Protein AF-A0AAV8HP90-F1 (afdb_monomer_lite)

Structure (mmCIF, N/CA/C/O backbone):
data_AF-A0AAV8HP90-F1
#
_entry.id   AF-A0AAV8HP90-F1
#
loop_
_atom_site.group_PDB
_atom_site.i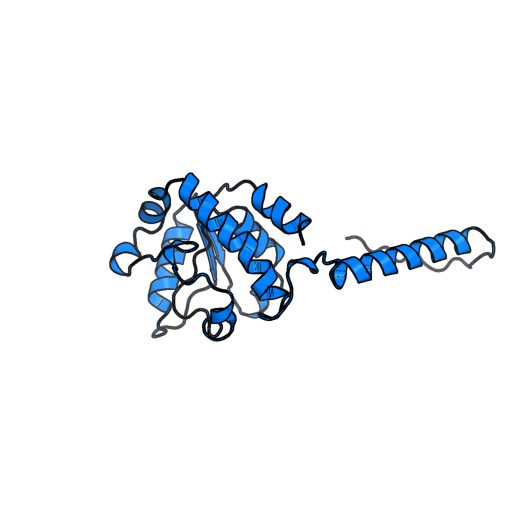d
_atom_site.type_symbol
_atom_site.label_atom_id
_atom_site.label_alt_id
_atom_site.label_comp_id
_atom_site.label_asym_id
_atom_site.label_entity_id
_atom_site.label_seq_id
_atom_site.pdbx_PDB_ins_code
_atom_site.Cartn_x
_atom_site.Cartn_y
_atom_site.Cartn_z
_atom_site.occupancy
_atom_site.B_iso_or_equiv
_atom_site.auth_seq_id
_atom_site.auth_comp_id
_atom_site.auth_asym_id
_atom_site.auth_atom_id
_atom_site.pdbx_PDB_model_num
ATOM 1 N N . MET A 1 1 ? 14.527 -7.083 -13.707 1.00 56.88 1 MET A N 1
ATOM 2 C CA . MET A 1 1 ? 13.219 -6.390 -13.482 1.00 56.88 1 MET A CA 1
ATOM 3 C C . MET A 1 1 ? 11.943 -7.241 -13.670 1.00 56.88 1 MET A C 1
ATOM 5 O O . MET A 1 1 ? 11.076 -7.202 -12.801 1.00 56.88 1 MET A O 1
ATOM 9 N N . SER A 1 2 ? 11.771 -8.004 -14.761 1.00 67.50 2 SER A N 1
ATOM 10 C CA . SER A 1 2 ? 10.533 -8.786 -15.016 1.00 67.50 2 SER A CA 1
ATOM 11 C C . SER A 1 2 ? 10.212 -9.830 -13.932 1.00 67.50 2 SER A C 1
ATOM 13 O O . SER A 1 2 ? 9.041 -10.086 -13.652 1.00 67.50 2 SER A O 1
ATOM 15 N N . SER A 1 3 ? 11.240 -10.384 -13.278 1.00 73.62 3 SER A N 1
ATOM 16 C CA . SER A 1 3 ? 11.094 -11.292 -12.131 1.00 73.62 3 SER A CA 1
ATOM 17 C C . SER A 1 3 ? 10.335 -10.637 -10.971 1.00 73.62 3 SER A C 1
ATOM 19 O O . SER A 1 3 ? 9.300 -11.153 -10.556 1.00 73.62 3 SER A O 1
ATOM 21 N N . TRP A 1 4 ? 10.764 -9.443 -10.536 1.00 79.81 4 TRP A N 1
ATOM 22 C CA . TRP A 1 4 ? 10.099 -8.691 -9.464 1.00 79.81 4 TRP A CA 1
ATOM 23 C C . TRP A 1 4 ? 8.652 -8.344 -9.827 1.00 79.81 4 TRP A C 1
ATOM 25 O O . TRP A 1 4 ? 7.743 -8.551 -9.028 1.00 79.81 4 TRP A O 1
ATOM 35 N N . GLN A 1 5 ? 8.400 -7.886 -11.057 1.00 84.25 5 GLN A N 1
ATOM 36 C CA . GLN A 1 5 ? 7.032 -7.585 -11.490 1.00 84.25 5 GLN A CA 1
ATOM 37 C C . GLN A 1 5 ? 6.135 -8.830 -11.417 1.00 84.25 5 GLN A C 1
ATOM 39 O O . GLN A 1 5 ? 5.023 -8.768 -10.895 1.00 84.25 5 GLN A O 1
ATOM 44 N N . ASN A 1 6 ? 6.623 -9.981 -11.889 1.00 85.25 6 ASN A N 1
ATOM 45 C CA . ASN A 1 6 ? 5.896 -11.249 -11.815 1.00 85.25 6 ASN A CA 1
ATOM 46 C C . ASN A 1 6 ? 5.686 -11.720 -10.374 1.00 85.25 6 ASN A C 1
ATOM 48 O O . ASN A 1 6 ? 4.615 -12.229 -10.042 1.00 85.25 6 ASN A O 1
ATOM 52 N N . GLU A 1 7 ? 6.671 -11.522 -9.508 1.00 86.25 7 GLU A N 1
ATOM 53 C CA . GLU A 1 7 ? 6.565 -11.806 -8.083 1.00 86.25 7 GLU A CA 1
ATOM 54 C C . GLU A 1 7 ? 5.473 -10.953 -7.423 1.00 86.25 7 GLU A C 1
ATOM 56 O O . GLU A 1 7 ? 4.610 -11.484 -6.717 1.00 86.25 7 GLU A O 1
ATOM 61 N N . VAL A 1 8 ? 5.436 -9.646 -7.698 1.00 89.12 8 VAL A N 1
ATOM 62 C CA . VAL A 1 8 ? 4.407 -8.738 -7.167 1.00 89.12 8 VAL A CA 1
ATOM 63 C C . VAL A 1 8 ? 3.017 -9.107 -7.689 1.00 89.12 8 VAL A C 1
ATOM 65 O O . VAL A 1 8 ? 2.064 -9.089 -6.898 1.00 89.12 8 VAL A O 1
ATOM 68 N N . ARG A 1 9 ? 2.897 -9.485 -8.973 1.00 91.25 9 ARG A N 1
ATOM 69 C CA . ARG A 1 9 ? 1.643 -9.964 -9.589 1.00 91.25 9 ARG A CA 1
ATOM 70 C C . ARG A 1 9 ? 1.119 -11.238 -8.932 1.00 91.25 9 ARG A C 1
ATOM 72 O O . ARG A 1 9 ? -0.073 -11.335 -8.659 1.00 91.25 9 ARG A O 1
ATOM 79 N N . ARG A 1 10 ? 2.003 -12.202 -8.656 1.00 90.75 10 ARG A N 1
ATOM 80 C CA . ARG A 1 10 ? 1.652 -13.510 -8.069 1.00 90.75 10 ARG A CA 1
ATOM 81 C C . ARG A 1 10 ? 1.473 -13.474 -6.552 1.00 90.75 10 ARG A C 1
ATOM 83 O O . ARG A 1 10 ? 0.917 -14.403 -5.974 1.00 90.75 10 ARG A O 1
ATOM 90 N N . SER A 1 11 ? 1.949 -12.421 -5.894 1.00 92.31 11 SER A N 1
ATOM 91 C CA . SER A 1 11 ? 1.900 -12.299 -4.437 1.00 92.31 11 SER A CA 1
ATOM 92 C C . SER A 1 11 ? 0.454 -12.241 -3.921 1.00 92.31 11 SER A C 1
ATOM 94 O O . SER A 1 11 ? -0.310 -11.328 -4.248 1.00 92.31 11 SER A O 1
ATOM 96 N N . LYS A 1 12 ? 0.081 -13.202 -3.068 1.00 93.50 12 LYS A N 1
ATOM 97 C CA . LYS A 1 12 ? -1.267 -13.319 -2.492 1.00 93.50 12 LYS A CA 1
ATOM 98 C C . LYS A 1 12 ? -1.577 -12.142 -1.560 1.00 93.50 12 LYS A C 1
ATOM 100 O O . LYS A 1 12 ? -0.897 -11.944 -0.553 1.00 93.50 12 LYS A O 1
ATOM 105 N N . ARG A 1 13 ? -2.646 -11.395 -1.863 1.00 94.75 13 ARG A N 1
ATOM 106 C CA . ARG A 1 13 ? -3.123 -10.291 -1.017 1.00 94.75 13 ARG A CA 1
ATOM 107 C C . ARG A 1 13 ? -4.065 -10.802 0.069 1.00 94.75 13 ARG A C 1
ATOM 109 O O . ARG A 1 13 ? -5.209 -11.148 -0.209 1.00 94.75 13 ARG A O 1
ATOM 116 N N . THR A 1 14 ? -3.552 -10.881 1.289 1.00 96.38 14 THR A N 1
ATOM 117 C CA . THR A 1 14 ? -4.264 -11.389 2.471 1.00 96.38 14 THR A CA 1
ATOM 118 C C . THR A 1 14 ? -4.970 -10.290 3.253 1.00 96.38 14 THR A C 1
ATOM 120 O O . THR A 1 14 ? -5.920 -10.589 3.962 1.00 96.38 14 THR A O 1
ATOM 123 N N . HIS A 1 15 ? -4.536 -9.038 3.100 1.00 97.81 15 HIS A N 1
ATOM 124 C CA . HIS A 1 15 ? -5.068 -7.887 3.826 1.00 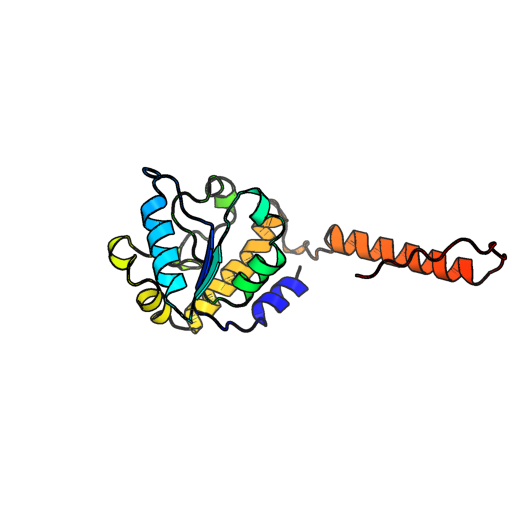97.81 15 HIS A CA 1
ATOM 125 C C . HIS A 1 15 ? -5.618 -6.852 2.844 1.00 97.81 15 HIS A C 1
ATOM 127 O O . HIS A 1 15 ? -5.149 -6.744 1.704 1.00 97.81 15 HIS A O 1
ATOM 133 N N . LEU A 1 16 ? -6.616 -6.083 3.273 1.00 97.50 16 LEU A N 1
ATOM 134 C CA . LEU A 1 16 ? -7.214 -5.039 2.448 1.00 97.50 16 LEU A CA 1
ATOM 135 C C . LEU A 1 16 ? -6.241 -3.875 2.274 1.00 97.50 16 LEU A C 1
ATOM 137 O O . LEU A 1 16 ? -6.024 -3.422 1.153 1.00 97.50 16 LEU A O 1
ATOM 141 N N . PHE A 1 17 ? -5.607 -3.426 3.353 1.00 97.31 17 PHE A N 1
ATOM 142 C CA . PHE A 1 17 ? -4.678 -2.308 3.286 1.00 97.31 17 PHE A CA 1
ATOM 143 C C . PHE A 1 17 ? -3.487 -2.466 4.226 1.00 97.31 17 PHE A C 1
ATOM 145 O O . PHE A 1 17 ? -3.494 -3.276 5.150 1.00 97.31 17 PHE A O 1
ATOM 152 N N . SER A 1 18 ? -2.433 -1.709 3.962 1.00 96.19 18 SER A N 1
ATOM 153 C CA . SER A 1 18 ? -1.294 -1.569 4.858 1.00 96.19 18 SER A CA 1
ATOM 154 C C . SER A 1 18 ? -0.977 -0.102 5.091 1.00 96.19 18 SER A C 1
ATOM 156 O O . SER A 1 18 ? -1.209 0.756 4.231 1.00 96.19 18 SER A O 1
ATOM 158 N N . PHE A 1 19 ? -0.436 0.175 6.270 1.00 93.38 19 PHE A N 1
ATOM 159 C CA . PHE A 1 19 ? 0.130 1.468 6.606 1.00 93.38 19 PHE A CA 1
ATOM 160 C C . PHE A 1 19 ? 1.521 1.272 7.202 1.00 93.38 19 PHE A C 1
ATOM 162 O O . PHE A 1 19 ? 1.716 0.463 8.109 1.00 93.38 19 PHE A O 1
ATOM 169 N N . VAL A 1 20 ? 2.478 2.024 6.669 1.00 90.38 20 VAL A N 1
ATOM 170 C CA . VAL A 1 20 ? 3.867 2.048 7.121 1.00 90.38 20 VAL A CA 1
ATOM 171 C C . VAL A 1 20 ? 4.142 3.462 7.601 1.00 90.38 20 VAL A C 1
ATOM 173 O O . VAL A 1 20 ? 4.076 4.404 6.812 1.00 90.38 20 VAL A O 1
ATOM 176 N N . GLY A 1 21 ? 4.409 3.628 8.892 1.00 87.25 21 GLY A N 1
ATOM 177 C CA . GLY A 1 21 ? 4.639 4.950 9.461 1.00 87.25 21 GLY A CA 1
ATOM 178 C C . GLY A 1 21 ? 4.463 5.009 10.971 1.00 87.25 21 GLY A C 1
ATOM 179 O O . GLY A 1 21 ? 4.307 3.994 11.644 1.00 87.25 21 GLY A O 1
ATOM 180 N N . GLY A 1 22 ? 4.496 6.226 11.506 1.00 86.62 22 GLY A N 1
ATOM 181 C CA . GLY A 1 22 ? 4.405 6.498 12.938 1.00 86.62 22 GLY A CA 1
ATOM 182 C C . GLY A 1 22 ? 3.499 7.687 13.239 1.00 86.62 22 GLY A C 1
ATOM 183 O O . GLY A 1 22 ? 2.890 8.270 12.348 1.00 86.62 22 GLY A O 1
ATOM 184 N N . THR A 1 23 ? 3.393 8.046 14.512 1.00 86.19 23 THR A N 1
ATOM 185 C CA . THR A 1 23 ? 2.663 9.245 14.946 1.00 86.19 23 THR A CA 1
ATOM 186 C C . THR A 1 23 ? 3.432 10.517 14.593 1.00 86.19 23 THR A C 1
ATOM 188 O O . THR A 1 23 ? 4.660 10.538 14.689 1.00 86.19 23 THR A O 1
ATOM 191 N N . ARG A 1 24 ? 2.724 11.604 14.258 1.00 84.25 24 ARG A N 1
ATOM 192 C CA . ARG A 1 24 ? 3.347 12.925 14.055 1.00 84.25 24 ARG A CA 1
ATOM 193 C C . ARG A 1 24 ? 3.299 13.785 15.306 1.00 84.25 24 ARG A C 1
ATOM 195 O O . ARG A 1 24 ? 2.396 13.608 16.120 1.00 84.25 24 ARG A O 1
ATOM 202 N N . PRO A 1 25 ? 4.231 14.747 15.427 1.00 83.50 25 PRO A N 1
ATOM 203 C CA . PRO A 1 25 ? 4.126 15.807 16.417 1.00 83.50 25 PRO A CA 1
ATOM 204 C C . PRO A 1 25 ? 2.814 16.585 16.277 1.00 83.50 25 PRO A C 1
ATOM 206 O O . PRO A 1 25 ? 2.301 16.752 15.165 1.00 83.50 25 PRO A O 1
ATOM 209 N N . LYS A 1 26 ? 2.321 17.103 17.406 1.00 81.31 26 LYS A N 1
ATOM 210 C CA . LYS A 1 26 ? 1.124 17.947 17.448 1.00 81.31 26 LYS A CA 1
ATOM 211 C C . LYS A 1 26 ? 1.286 19.196 16.581 1.00 81.31 26 LYS A C 1
ATOM 213 O O . LYS A 1 26 ? 2.337 19.833 16.616 1.00 81.31 26 LYS A O 1
ATOM 218 N N . GLY A 1 27 ? 0.250 19.549 15.825 1.00 77.56 27 GLY A N 1
ATOM 219 C CA . GLY A 1 27 ? 0.240 20.704 14.919 1.00 77.56 27 GLY A CA 1
ATOM 220 C C . GLY A 1 27 ? 0.832 20.429 13.533 1.00 77.56 27 GLY A C 1
ATOM 221 O O . GLY A 1 27 ? 0.859 21.322 12.688 1.00 77.56 27 GLY A O 1
ATOM 222 N N . HIS A 1 28 ? 1.285 19.202 13.258 1.00 80.50 28 HIS A N 1
ATOM 223 C CA . HIS A 1 28 ? 1.720 18.806 11.921 1.00 80.50 28 HIS A CA 1
ATOM 224 C C . HIS A 1 28 ? 0.509 18.487 11.029 1.00 80.50 28 HIS A C 1
ATOM 226 O O . HIS A 1 28 ? -0.407 17.782 11.441 1.00 80.50 28 HIS A O 1
ATOM 232 N N . VAL A 1 29 ? 0.533 18.905 9.758 1.00 73.69 29 VAL A N 1
ATOM 233 C CA . VAL A 1 29 ? -0.591 18.717 8.807 1.00 73.69 29 VAL A CA 1
ATOM 234 C C . VAL A 1 29 ? -1.039 17.257 8.648 1.00 73.69 29 VAL A C 1
ATOM 236 O O . VAL A 1 29 ? -2.212 16.974 8.424 1.00 73.69 29 VAL A O 1
ATOM 239 N N . ALA A 1 30 ? -0.099 16.322 8.787 1.00 76.56 30 ALA A N 1
ATOM 240 C CA . ALA A 1 30 ? -0.342 14.884 8.682 1.00 76.56 30 ALA A CA 1
ATOM 241 C C . ALA A 1 30 ? -0.761 14.214 10.007 1.00 76.56 30 ALA A C 1
ATOM 243 O O . ALA A 1 30 ? -1.047 13.019 10.005 1.00 76.56 30 ALA A O 1
ATOM 244 N N . GLU A 1 31 ? -0.789 14.941 11.133 1.00 83.81 31 GLU A N 1
ATOM 245 C CA . GLU A 1 31 ? -1.101 14.390 12.462 1.00 83.81 31 GLU A CA 1
ATOM 246 C C . GLU A 1 31 ? -2.461 13.695 12.493 1.00 83.81 31 GLU A C 1
ATOM 248 O O . GLU A 1 31 ? -2.545 12.527 12.878 1.00 83.81 31 GLU A O 1
ATOM 253 N N . VAL A 1 32 ? -3.507 14.392 12.044 1.00 87.44 32 VAL A N 1
ATOM 254 C CA . VAL A 1 3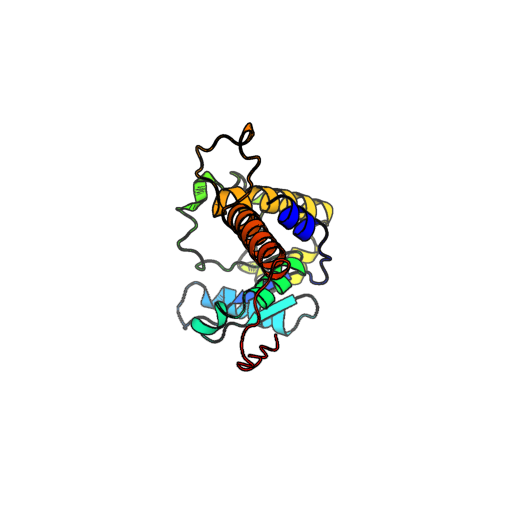2 ? -4.885 13.881 12.055 1.00 87.44 32 VAL A CA 1
ATOM 255 C C . VAL A 1 32 ? -5.009 12.648 11.157 1.00 87.44 32 VAL A C 1
ATOM 257 O O . VAL A 1 32 ? -5.577 11.637 11.566 1.00 87.44 32 VAL A O 1
ATOM 260 N N . TYR A 1 33 ? -4.409 12.694 9.964 1.00 88.81 33 TYR A N 1
ATOM 261 C CA . TYR A 1 33 ? -4.448 11.596 8.996 1.00 88.81 33 TYR A CA 1
ATOM 262 C C . TYR A 1 33 ? -3.721 10.350 9.506 1.00 88.81 33 TYR A C 1
ATOM 264 O O . TYR A 1 33 ? -4.303 9.267 9.528 1.00 88.81 33 TYR A O 1
ATOM 272 N N . GLN A 1 34 ? -2.473 10.491 9.959 1.00 88.62 34 GLN A N 1
ATOM 273 C CA . GLN A 1 34 ? -1.681 9.359 10.449 1.00 88.62 34 GLN A CA 1
ATOM 274 C C . GLN A 1 34 ? -2.306 8.747 11.702 1.00 88.62 34 GLN A C 1
ATOM 276 O O . GLN A 1 34 ? -2.444 7.528 11.779 1.00 88.62 34 GLN A O 1
ATOM 281 N N . SER A 1 35 ? -2.770 9.573 12.643 1.00 89.88 35 SER A N 1
ATOM 282 C CA . SER A 1 35 ? -3.414 9.085 13.869 1.00 89.88 35 SER A CA 1
ATOM 283 C C . SER A 1 35 ? -4.701 8.310 13.576 1.00 89.88 35 SER A C 1
ATOM 285 O O . SER A 1 35 ? -4.921 7.248 14.161 1.00 89.88 35 SER A O 1
ATOM 287 N N . ALA A 1 36 ? -5.521 8.785 12.633 1.00 91.94 36 ALA A N 1
ATOM 288 C CA . ALA A 1 36 ? -6.750 8.102 12.237 1.00 91.94 36 ALA A CA 1
ATOM 289 C C . ALA A 1 36 ? -6.485 6.755 11.545 1.00 91.94 36 ALA A C 1
ATOM 291 O O . ALA A 1 36 ? -7.154 5.767 11.860 1.00 91.94 36 ALA A O 1
ATOM 292 N N . VAL A 1 37 ? -5.497 6.696 10.642 1.00 93.19 37 VAL A N 1
ATOM 293 C CA . VAL A 1 37 ? -5.096 5.452 9.961 1.00 93.19 37 VAL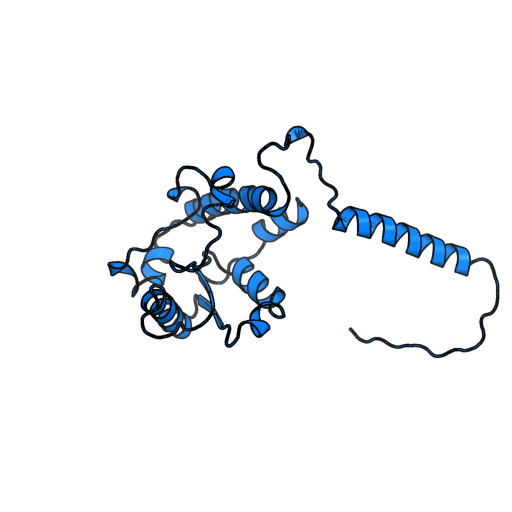 A CA 1
ATOM 294 C C . VAL A 1 37 ? -4.549 4.443 10.970 1.00 93.19 37 VAL A C 1
ATOM 296 O O . VAL A 1 37 ? -4.969 3.288 10.972 1.00 93.19 37 VAL A O 1
ATOM 299 N N . ILE A 1 38 ? -3.656 4.877 11.867 1.00 93.44 38 ILE A N 1
ATOM 300 C CA . ILE A 1 38 ? -3.067 4.018 12.905 1.00 93.44 38 ILE A CA 1
ATOM 301 C C . ILE A 1 38 ? -4.155 3.458 13.825 1.00 93.44 38 ILE A C 1
ATOM 303 O O . ILE A 1 38 ? -4.152 2.262 14.113 1.00 93.44 38 ILE A O 1
ATOM 307 N N . SER A 1 39 ? -5.081 4.304 14.285 1.00 94.19 39 SER A N 1
ATOM 308 C CA . SER A 1 39 ? -6.165 3.891 15.182 1.00 94.19 39 SER A CA 1
ATOM 309 C C . SER A 1 39 ? -7.068 2.833 14.541 1.00 94.19 39 SER A C 1
ATOM 311 O O . SER A 1 39 ? -7.317 1.796 15.153 1.00 94.19 39 SER A O 1
ATOM 313 N N . GLN A 1 40 ? -7.492 3.039 13.291 1.00 95.25 40 GLN A N 1
ATOM 314 C CA . GLN A 1 40 ? -8.301 2.054 12.564 1.00 95.25 40 GLN A CA 1
ATOM 315 C C . GLN A 1 40 ? -7.536 0.762 12.293 1.00 95.25 40 GLN A C 1
ATOM 317 O O . GLN A 1 40 ? -8.072 -0.323 12.496 1.00 95.25 40 GLN A O 1
ATOM 322 N N . CYS A 1 41 ? -6.273 0.866 11.882 1.00 95.38 41 CYS A N 1
ATOM 323 C CA . CYS A 1 41 ? -5.459 -0.298 11.559 1.00 95.38 41 CYS A CA 1
ATOM 324 C C . CYS A 1 41 ? -5.229 -1.199 12.783 1.00 95.38 41 CYS A C 1
ATOM 326 O O . CYS A 1 41 ? -5.343 -2.413 12.672 1.00 95.38 41 CYS A O 1
ATOM 328 N N . LYS A 1 42 ? -4.998 -0.619 13.972 1.00 95.00 42 LYS A N 1
ATOM 329 C CA . LYS A 1 42 ? -4.864 -1.380 15.231 1.00 95.00 42 LYS A CA 1
ATOM 330 C C . LYS A 1 42 ? -6.124 -2.166 15.609 1.00 95.00 42 LYS A C 1
ATOM 332 O O . LYS A 1 42 ? -6.016 -3.177 16.293 1.00 95.00 42 LYS A O 1
ATOM 337 N N . ASN A 1 43 ? -7.291 -1.703 15.170 1.00 95.69 43 ASN A N 1
ATOM 338 C CA . ASN A 1 43 ? -8.586 -2.311 15.471 1.00 95.69 43 ASN A CA 1
ATOM 339 C C . ASN A 1 43 ? -9.117 -3.198 14.331 1.00 95.69 43 ASN A C 1
ATOM 341 O O . ASN A 1 43 ? -10.222 -3.726 14.440 1.00 95.69 43 ASN A O 1
ATOM 345 N N . SER A 1 44 ? -8.355 -3.374 13.247 1.00 95.50 44 SER A N 1
ATOM 346 C CA . SER A 1 44 ? -8.764 -4.150 12.077 1.00 95.50 44 SER A CA 1
ATOM 347 C C . SER A 1 44 ? -7.870 -5.366 11.868 1.00 95.50 44 SER A C 1
ATOM 349 O O . SER A 1 44 ? -6.647 -5.287 11.935 1.00 95.50 44 SER A O 1
ATOM 351 N N . LYS A 1 45 ? -8.489 -6.503 11.534 1.00 96.25 45 LYS A N 1
ATOM 352 C CA . LYS A 1 45 ? -7.773 -7.711 11.089 1.00 96.25 45 LYS A CA 1
ATOM 353 C C . LYS A 1 45 ? -7.380 -7.648 9.610 1.00 96.25 45 LYS A C 1
ATOM 355 O O . LYS A 1 45 ? -6.575 -8.452 9.158 1.00 96.25 45 LYS A O 1
ATOM 360 N N . ASN A 1 46 ? -7.946 -6.703 8.859 1.00 96.38 46 ASN A N 1
ATOM 361 C CA . ASN A 1 46 ? -7.709 -6.527 7.428 1.00 96.38 46 ASN A CA 1
ATOM 362 C C . ASN A 1 46 ? -6.617 -5.490 7.134 1.00 96.38 46 ASN A C 1
ATOM 364 O O . ASN A 1 46 ? -6.399 -5.159 5.965 1.00 96.38 46 ASN A O 1
ATOM 368 N N . CYS A 1 47 ? -5.929 -4.996 8.168 1.00 97.06 47 CYS A N 1
ATOM 369 C CA . CYS A 1 47 ? -4.849 -4.032 8.043 1.00 97.06 47 CYS A CA 1
ATOM 370 C C . CYS A 1 47 ? -3.507 -4.586 8.533 1.00 97.06 47 CYS A C 1
ATOM 372 O O . CYS A 1 47 ? -3.435 -5.215 9.584 1.00 97.06 47 CYS A O 1
ATOM 374 N N . ILE A 1 48 ? -2.433 -4.303 7.792 1.00 96.12 48 ILE A N 1
ATOM 375 C CA . ILE A 1 48 ? -1.058 -4.520 8.262 1.00 96.12 48 ILE A CA 1
ATOM 376 C C . ILE A 1 48 ? -0.471 -3.175 8.692 1.00 96.12 48 ILE A C 1
ATOM 378 O O . ILE A 1 48 ? -0.283 -2.291 7.852 1.00 96.12 48 ILE A O 1
ATOM 382 N N . LEU A 1 49 ? -0.152 -3.035 9.981 1.00 94.00 49 LEU A N 1
ATOM 383 C CA . LEU A 1 49 ? 0.541 -1.866 10.522 1.00 94.00 49 LEU A CA 1
ATOM 384 C C . LEU A 1 49 ? 2.031 -2.162 10.693 1.00 94.00 49 LEU A C 1
ATOM 386 O O . LEU A 1 49 ? 2.392 -2.944 11.569 1.00 94.00 49 LEU A O 1
ATOM 390 N N . VAL A 1 50 ? 2.884 -1.477 9.936 1.00 91.25 50 VAL A N 1
ATOM 391 C CA . VAL A 1 50 ? 4.325 -1.413 10.220 1.00 91.25 50 VAL A CA 1
ATOM 392 C C . VAL A 1 50 ? 4.583 -0.097 10.946 1.00 91.25 50 VAL A C 1
ATOM 394 O O . VAL A 1 50 ? 4.627 0.972 10.331 1.00 91.25 50 VAL A O 1
ATOM 397 N N . PHE A 1 51 ? 4.651 -0.157 12.279 1.00 88.06 51 PHE A N 1
ATOM 398 C CA . PHE A 1 51 ? 4.740 1.036 13.121 1.00 88.06 51 PHE A CA 1
ATOM 399 C C . PHE A 1 51 ? 6.194 1.470 13.340 1.00 88.06 51 PHE A C 1
ATOM 401 O O . PHE A 1 51 ? 6.914 0.894 14.156 1.00 88.06 51 PHE A O 1
ATOM 408 N N . CYS A 1 52 ? 6.614 2.533 12.657 1.00 79.69 52 CYS A N 1
ATOM 409 C CA . CYS A 1 52 ? 7.960 3.088 12.778 1.00 79.69 52 CYS A CA 1
ATOM 410 C C . CYS A 1 52 ? 8.050 3.988 14.023 1.00 79.69 52 CYS A C 1
ATOM 412 O O . CYS A 1 52 ? 7.491 5.086 14.042 1.00 79.69 52 CYS A O 1
ATOM 414 N N . LYS A 1 53 ? 8.756 3.538 15.069 1.00 69.44 53 LYS A N 1
ATOM 415 C CA . LYS A 1 53 ? 8.939 4.308 16.319 1.00 69.44 53 LYS A CA 1
ATOM 416 C C . LYS A 1 53 ? 9.961 5.445 16.173 1.00 69.44 53 LYS A C 1
ATOM 418 O O . LYS A 1 53 ? 9.761 6.515 16.741 1.00 69.44 53 LYS A O 1
ATOM 423 N N . HIS A 1 54 ? 11.028 5.229 15.398 1.00 65.75 54 HIS A N 1
ATOM 424 C CA . HIS A 1 54 ? 12.102 6.200 15.144 1.00 65.75 54 HIS A CA 1
ATOM 425 C C . HIS A 1 54 ? 12.600 6.118 13.689 1.00 65.75 54 HIS A C 1
ATOM 427 O O . HIS A 1 54 ? 12.452 5.085 13.041 1.00 65.75 54 HIS A O 1
ATOM 433 N N . TRP A 1 55 ? 13.245 7.177 13.184 1.00 51.06 55 TRP A N 1
ATOM 434 C CA . TRP A 1 55 ? 13.751 7.247 11.800 1.00 51.06 55 TRP A CA 1
ATOM 435 C C . TRP A 1 55 ? 14.744 6.131 11.432 1.00 51.06 55 TRP A C 1
ATOM 437 O O . TRP A 1 55 ? 14.771 5.705 10.283 1.00 51.06 55 TRP A O 1
ATOM 447 N N . VAL A 1 56 ? 15.518 5.628 12.401 1.00 49.94 56 VAL A N 1
ATOM 448 C CA . VAL A 1 56 ? 16.506 4.551 12.193 1.00 49.94 56 VAL A CA 1
ATOM 449 C C . VAL A 1 56 ? 15.821 3.192 11.973 1.00 49.94 56 VAL A C 1
ATOM 451 O O . VAL A 1 56 ? 16.233 2.435 11.107 1.00 49.94 56 VAL A O 1
ATOM 454 N N . SER A 1 57 ? 14.686 2.938 12.639 1.00 56.16 57 SER A N 1
ATOM 455 C CA . SER A 1 57 ? 13.955 1.657 12.558 1.00 56.16 57 SER A CA 1
ATOM 456 C C . SER A 1 57 ? 13.275 1.363 11.212 1.00 56.16 57 SER A C 1
ATOM 458 O O . SER A 1 57 ? 12.713 0.290 11.042 1.00 56.16 57 SER A O 1
ATOM 460 N N . ALA A 1 58 ? 13.284 2.302 10.260 1.00 55.28 58 ALA A N 1
ATOM 461 C CA . ALA A 1 58 ? 12.668 2.102 8.947 1.00 55.28 58 ALA A CA 1
ATOM 462 C C . ALA A 1 58 ? 13.625 1.484 7.911 1.00 55.28 58 ALA A C 1
ATOM 464 O O . ALA A 1 58 ? 13.157 0.864 6.959 1.00 55.28 58 ALA A O 1
ATOM 465 N N . TRP A 1 59 ? 14.942 1.643 8.087 1.00 58.41 59 TRP A N 1
ATOM 466 C CA . TRP A 1 59 ? 15.949 1.166 7.128 1.00 58.41 59 TRP A CA 1
ATOM 467 C C . TRP A 1 59 ? 16.203 -0.335 7.279 1.00 58.41 59 TRP A C 1
ATOM 469 O O . TRP A 1 59 ? 16.304 -1.041 6.280 1.00 58.41 59 TRP A O 1
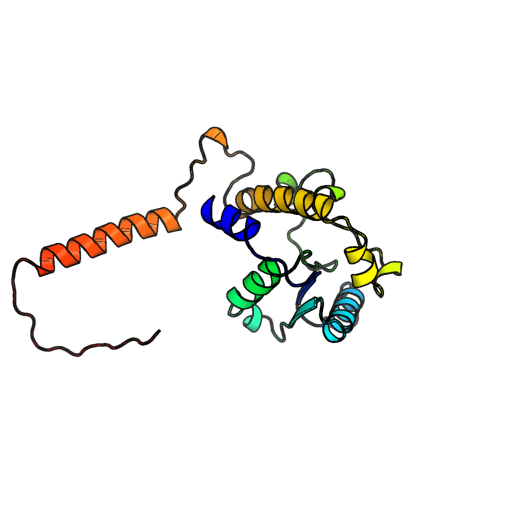ATOM 479 N N . ASP A 1 60 ? 16.182 -0.827 8.519 1.00 63.66 60 ASP A N 1
ATOM 480 C CA . ASP A 1 60 ? 16.341 -2.251 8.839 1.00 63.66 60 ASP A CA 1
ATOM 481 C C . ASP A 1 60 ? 15.047 -3.061 8.615 1.00 63.66 60 ASP A C 1
ATOM 483 O O . ASP A 1 60 ? 15.054 -4.287 8.664 1.00 63.66 60 ASP A O 1
ATOM 487 N N . ALA A 1 61 ? 13.922 -2.390 8.341 1.00 72.56 61 ALA A N 1
ATOM 488 C CA . ALA A 1 61 ? 12.602 -3.005 8.187 1.00 72.56 61 ALA A CA 1
ATOM 489 C C . ALA A 1 61 ? 12.189 -3.215 6.719 1.00 72.56 61 ALA A C 1
ATOM 491 O O . ALA A 1 61 ? 11.001 -3.371 6.429 1.00 72.56 61 ALA A O 1
ATOM 492 N N . ALA A 1 62 ? 13.134 -3.210 5.772 1.00 80.19 62 ALA A N 1
ATOM 493 C CA . ALA A 1 62 ? 12.828 -3.329 4.344 1.00 80.19 62 ALA A CA 1
ATOM 494 C C . ALA A 1 62 ? 11.991 -4.582 4.026 1.00 80.19 62 ALA A C 1
ATOM 496 O O . ALA A 1 62 ? 10.980 -4.481 3.329 1.00 80.19 62 ALA A O 1
ATOM 497 N N . ASP A 1 63 ? 12.341 -5.735 4.600 1.00 81.56 63 ASP A N 1
ATOM 498 C CA . ASP A 1 63 ? 11.602 -6.988 4.400 1.00 81.56 63 ASP A CA 1
ATOM 499 C C . ASP A 1 63 ? 10.200 -6.952 5.012 1.00 81.56 63 ASP A C 1
ATOM 501 O O . ASP A 1 63 ? 9.236 -7.446 4.420 1.00 81.56 63 ASP A O 1
ATOM 505 N N . GLU A 1 64 ? 10.052 -6.320 6.176 1.00 84.56 64 GLU A N 1
ATOM 506 C CA . GLU A 1 64 ? 8.758 -6.151 6.835 1.00 84.56 64 GLU A CA 1
ATOM 507 C C . GLU A 1 64 ? 7.843 -5.230 6.016 1.00 84.56 64 GLU A C 1
ATOM 509 O O . GLU A 1 64 ? 6.680 -5.563 5.760 1.00 84.56 64 GLU A O 1
ATOM 514 N N . ILE A 1 65 ? 8.386 -4.110 5.536 1.00 86.44 65 ILE A N 1
ATOM 515 C CA . ILE A 1 65 ? 7.695 -3.122 4.703 1.00 86.44 65 ILE A CA 1
ATOM 516 C C . ILE A 1 65 ? 7.278 -3.751 3.375 1.00 86.44 65 ILE A C 1
ATOM 518 O O . ILE A 1 65 ? 6.097 -3.722 3.016 1.00 86.44 65 ILE A O 1
ATOM 522 N N . LEU A 1 66 ? 8.220 -4.356 2.649 1.00 87.06 66 LEU A N 1
ATOM 523 C CA . LEU A 1 66 ? 7.943 -5.012 1.373 1.00 87.06 66 LEU A CA 1
ATOM 524 C C . LEU A 1 66 ? 6.975 -6.182 1.561 1.00 87.06 66 LEU A C 1
ATOM 526 O O . LEU A 1 66 ? 6.063 -6.362 0.752 1.00 87.06 66 LEU A O 1
ATOM 530 N N . GLY A 1 67 ? 7.102 -6.934 2.653 1.00 88.62 67 GLY A N 1
ATOM 531 C CA . GLY A 1 67 ? 6.163 -7.981 3.039 1.00 88.62 67 GLY A CA 1
ATOM 532 C C . GLY A 1 67 ? 4.750 -7.442 3.272 1.00 88.62 67 GLY A C 1
ATOM 533 O O . GLY A 1 67 ? 3.784 -8.008 2.756 1.00 88.62 67 GLY A O 1
ATOM 534 N N . ALA A 1 68 ? 4.605 -6.329 3.992 1.00 91.75 68 ALA A N 1
ATOM 535 C CA . ALA A 1 68 ? 3.322 -5.664 4.203 1.00 91.75 68 ALA A CA 1
ATOM 536 C C . ALA A 1 68 ? 2.713 -5.173 2.880 1.00 91.75 68 ALA A C 1
ATOM 538 O O . ALA A 1 68 ? 1.540 -5.435 2.602 1.00 91.75 68 ALA A O 1
ATOM 539 N N . MET A 1 69 ? 3.511 -4.532 2.022 1.00 90.50 69 MET A N 1
ATOM 540 C CA . MET A 1 69 ? 3.070 -4.035 0.713 1.00 90.50 69 MET A CA 1
ATOM 541 C C . MET A 1 69 ? 2.667 -5.170 -0.241 1.00 90.50 69 MET A C 1
ATOM 543 O O . MET A 1 69 ? 1.644 -5.083 -0.920 1.00 90.50 69 MET A O 1
ATOM 547 N N . LYS A 1 70 ? 3.414 -6.279 -0.266 1.00 92.00 70 LYS A N 1
ATOM 548 C CA . LYS A 1 70 ? 3.097 -7.459 -1.090 1.00 92.00 70 LYS A CA 1
ATOM 549 C C . LYS A 1 70 ? 1.881 -8.238 -0.590 1.00 92.00 70 LYS A C 1
ATOM 551 O O . LYS A 1 70 ? 1.295 -8.989 -1.366 1.00 92.00 70 LYS A O 1
ATOM 556 N N . ARG A 1 71 ? 1.492 -8.086 0.679 1.00 95.06 71 ARG A N 1
ATOM 557 C CA . ARG A 1 71 ? 0.327 -8.764 1.276 1.00 95.06 71 ARG A CA 1
ATOM 558 C C . ARG A 1 71 ? -0.943 -7.912 1.297 1.00 95.06 71 ARG A C 1
ATOM 560 O O . ARG A 1 71 ? -2.020 -8.486 1.453 1.00 95.06 71 ARG A O 1
ATOM 567 N N . ALA A 1 72 ? -0.852 -6.599 1.100 1.00 97.31 72 ALA A N 1
ATOM 568 C CA . ALA A 1 72 ? -1.998 -5.690 1.099 1.00 97.31 72 ALA A CA 1
ATOM 569 C C . ALA A 1 72 ? -2.523 -5.373 -0.313 1.00 97.31 72 ALA A C 1
ATOM 571 O O . ALA A 1 72 ? -1.760 -5.332 -1.283 1.00 97.31 72 ALA A O 1
ATOM 572 N N . ARG A 1 73 ? -3.836 -5.137 -0.450 1.00 97.12 73 ARG A N 1
ATOM 573 C CA . ARG A 1 73 ? -4.426 -4.659 -1.717 1.00 97.12 73 ARG A CA 1
ATOM 574 C C . ARG A 1 73 ? -4.149 -3.173 -1.952 1.00 97.12 73 ARG A C 1
ATOM 576 O O . ARG A 1 73 ? -3.876 -2.805 -3.090 1.00 97.12 73 ARG A O 1
ATOM 583 N N . PHE A 1 74 ? -4.154 -2.370 -0.889 1.00 96.81 74 PHE A N 1
ATOM 584 C CA . PHE A 1 74 ? -3.857 -0.936 -0.912 1.00 96.81 74 PHE A CA 1
ATOM 585 C C . PHE A 1 74 ? -2.721 -0.575 0.053 1.00 96.81 74 PHE A C 1
ATOM 587 O O . PHE A 1 74 ? -2.686 -1.064 1.178 1.00 96.81 74 PHE A O 1
ATOM 594 N N . CYS A 1 75 ? -1.830 0.329 -0.351 1.00 93.94 75 CYS A N 1
ATOM 595 C CA . CYS A 1 75 ? -0.824 0.923 0.534 1.00 93.94 75 CYS A CA 1
ATOM 596 C C . CYS A 1 75 ? -1.237 2.369 0.831 1.00 93.94 75 CYS A C 1
ATOM 598 O O . CYS A 1 75 ? -1.324 3.179 -0.092 1.00 93.94 75 CYS A O 1
ATOM 600 N N . ILE A 1 76 ? -1.516 2.700 2.092 1.00 91.75 76 ILE A N 1
ATOM 601 C CA . ILE A 1 76 ? -1.983 4.041 2.463 1.00 91.75 76 ILE A CA 1
ATOM 602 C C . ILE A 1 76 ? -0.809 5.014 2.538 1.00 91.75 76 ILE A C 1
ATOM 604 O O . ILE A 1 76 ? 0.171 4.766 3.239 1.00 91.75 76 ILE A O 1
ATOM 608 N N . GLN A 1 77 ? -0.956 6.154 1.863 1.00 87.00 77 GLN A N 1
ATOM 609 C CA . GLN A 1 77 ? -0.026 7.280 1.915 1.00 87.00 77 GLN A CA 1
ATOM 610 C C . GLN A 1 77 ? -0.760 8.538 2.411 1.00 87.00 77 GLN A C 1
ATOM 612 O O . GLN A 1 77 ? -1.528 9.137 1.656 1.00 87.00 77 GLN A O 1
ATOM 617 N N . PRO A 1 78 ? -0.569 8.938 3.679 1.00 80.62 78 PRO A N 1
ATOM 618 C CA . PRO A 1 78 ? -1.125 10.171 4.222 1.00 80.62 78 PRO A CA 1
ATOM 619 C C . PRO A 1 78 ? -0.582 11.425 3.513 1.00 80.62 78 PRO A C 1
ATOM 621 O O . PRO A 1 78 ? 0.552 11.437 3.023 1.00 80.62 78 PRO A O 1
ATOM 624 N N . PRO A 1 79 ? -1.360 12.520 3.474 1.00 72.56 79 PRO A N 1
ATOM 625 C CA . PRO A 1 79 ? -0.885 13.787 2.933 1.00 72.56 79 PRO A CA 1
ATOM 626 C C . PRO A 1 79 ? 0.296 14.324 3.755 1.00 72.56 79 PRO A C 1
ATOM 628 O O . PRO A 1 79 ? 0.305 14.234 4.978 1.00 72.56 79 PRO A O 1
ATOM 631 N N . GLY A 1 80 ? 1.284 14.919 3.080 1.00 61.84 80 GLY A N 1
ATOM 632 C CA . GLY A 1 80 ? 2.473 15.497 3.723 1.00 61.84 80 GLY A CA 1
ATOM 633 C C . GLY A 1 80 ? 3.673 14.551 3.861 1.00 61.84 80 GLY A C 1
ATOM 634 O O . GLY A 1 80 ? 4.717 14.989 4.338 1.00 61.84 80 GLY A O 1
ATOM 635 N N . ASP A 1 81 ? 3.564 13.302 3.393 1.00 58.19 81 ASP A N 1
ATOM 636 C CA . ASP A 1 81 ? 4.638 12.296 3.482 1.00 58.19 81 ASP A CA 1
ATOM 637 C C . ASP A 1 81 ? 5.591 12.233 2.286 1.00 58.19 81 ASP A C 1
ATOM 639 O O . ASP A 1 81 ? 6.497 11.406 2.258 1.00 58.19 81 ASP A O 1
ATOM 643 N N . THR A 1 82 ? 5.469 13.132 1.308 1.00 51.97 82 THR A N 1
ATOM 644 C CA . THR A 1 82 ? 6.434 13.192 0.202 1.00 51.97 82 THR A CA 1
ATOM 645 C C . THR A 1 82 ? 6.730 14.620 -0.241 1.00 51.97 82 THR A C 1
ATOM 647 O O . THR A 1 82 ? 5.912 15.297 -0.860 1.00 51.97 82 THR A O 1
ATOM 650 N N . ARG A 1 83 ? 7.984 15.040 -0.026 1.00 46.38 83 ARG A N 1
ATOM 651 C CA . ARG A 1 83 ? 8.628 16.141 -0.769 1.00 46.38 83 ARG A CA 1
ATOM 652 C C . ARG A 1 83 ? 8.861 15.762 -2.247 1.00 46.38 83 ARG A C 1
ATOM 654 O O . ARG A 1 83 ? 9.185 16.610 -3.067 1.00 46.38 83 ARG A O 1
ATOM 661 N N . THR A 1 84 ? 8.655 14.487 -2.580 1.00 51.50 84 THR A N 1
ATOM 662 C CA . THR A 1 84 ? 9.023 13.823 -3.835 1.00 51.50 84 THR A CA 1
ATOM 663 C C . THR A 1 84 ? 7.981 13.909 -4.947 1.00 51.50 84 THR A C 1
ATOM 665 O O . THR A 1 84 ? 8.279 13.538 -6.077 1.00 51.50 84 THR A O 1
ATOM 668 N N . ARG A 1 85 ? 6.778 14.442 -4.682 1.00 53.56 85 ARG A N 1
ATOM 669 C CA . ARG A 1 85 ? 5.735 14.557 -5.719 1.00 53.56 85 ARG A CA 1
ATOM 670 C C . ARG A 1 85 ? 6.149 15.421 -6.914 1.00 53.56 85 ARG A C 1
ATOM 672 O O . ARG A 1 85 ? 5.699 15.134 -8.012 1.00 53.56 85 ARG A O 1
ATOM 679 N N . ARG A 1 86 ? 6.996 16.441 -6.716 1.00 52.50 86 ARG A N 1
ATOM 680 C CA . ARG A 1 86 ? 7.477 17.293 -7.822 1.00 52.50 86 ARG A CA 1
ATOM 681 C C . ARG A 1 86 ? 8.526 16.594 -8.689 1.00 52.50 86 ARG A C 1
ATOM 683 O O . ARG A 1 86 ? 8.515 16.749 -9.897 1.00 52.50 86 ARG A O 1
ATOM 690 N N . SER A 1 87 ? 9.411 15.800 -8.088 1.00 60.59 87 SER A N 1
ATOM 691 C CA . SER A 1 87 ? 10.511 15.141 -8.809 1.00 60.59 87 SER A CA 1
ATOM 692 C C . SER A 1 87 ? 10.067 13.948 -9.660 1.00 60.59 87 SER A C 1
ATOM 694 O O . SER A 1 87 ? 10.814 13.519 -10.532 1.00 60.59 87 SER A O 1
ATOM 696 N N . PHE A 1 88 ? 8.867 13.409 -9.418 1.00 69.50 88 PHE A N 1
ATOM 697 C CA . PHE A 1 88 ? 8.350 12.231 -10.121 1.00 69.50 88 PHE A CA 1
ATOM 698 C C . PHE A 1 88 ? 7.160 12.515 -11.035 1.00 69.50 88 PHE A C 1
ATOM 700 O O . PHE A 1 88 ? 6.592 11.579 -11.591 1.00 69.50 88 PHE A O 1
ATOM 707 N N . GLU A 1 89 ? 6.789 13.784 -11.209 1.00 71.25 89 GLU A N 1
ATOM 708 C CA . GLU A 1 89 ? 5.616 14.181 -11.992 1.00 71.25 89 GLU A CA 1
ATOM 709 C C . GLU A 1 89 ? 5.648 13.611 -13.419 1.00 71.25 89 GLU A C 1
ATOM 711 O O . GLU A 1 89 ? 4.638 13.107 -13.891 1.00 71.25 89 GLU A O 1
ATOM 716 N N . TRP A 1 90 ? 6.828 13.546 -14.046 1.00 73.81 90 TRP A N 1
ATOM 717 C CA . TRP A 1 90 ? 7.019 12.970 -15.384 1.00 73.81 90 TRP A CA 1
ATOM 718 C C . TRP A 1 90 ? 6.737 11.466 -15.507 1.00 73.81 90 TRP A C 1
ATOM 720 O O . TRP A 1 90 ? 6.593 10.965 -16.620 1.00 73.81 90 TRP A O 1
ATOM 730 N N . TYR A 1 91 ? 6.687 10.730 -14.396 1.00 75.75 91 TYR A N 1
ATOM 731 C CA . TYR A 1 91 ? 6.472 9.279 -14.398 1.00 75.75 91 TYR A CA 1
ATOM 732 C C . TYR A 1 91 ? 5.077 8.878 -13.915 1.00 75.75 91 TYR A C 1
ATOM 734 O O . TYR A 1 91 ? 4.701 7.715 -14.057 1.00 75.75 91 TYR A O 1
ATOM 742 N N . ILE A 1 92 ? 4.329 9.809 -13.321 1.00 78.50 92 ILE A N 1
ATOM 743 C CA . ILE A 1 92 ? 3.005 9.550 -12.758 1.00 78.50 92 ILE A CA 1
ATOM 744 C C . ILE A 1 92 ? 1.952 9.662 -13.875 1.00 78.50 92 ILE A C 1
ATOM 746 O O . ILE A 1 92 ? 1.979 10.639 -14.621 1.00 78.50 92 ILE A O 1
ATOM 750 N N . PRO A 1 93 ? 1.002 8.711 -13.992 1.00 82.69 93 PRO A N 1
ATOM 751 C CA . PRO A 1 93 ? -0.118 8.832 -14.923 1.00 82.69 93 PRO A CA 1
ATOM 752 C C . PRO A 1 93 ? -0.901 10.133 -14.717 1.00 82.69 93 PRO A C 1
ATOM 754 O O . PRO A 1 93 ? -1.173 10.513 -13.575 1.00 82.69 93 PRO A O 1
ATOM 757 N N . GLU A 1 94 ? -1.310 10.779 -15.815 1.00 80.62 94 GLU A N 1
ATOM 758 C CA . GLU A 1 94 ? -2.017 12.071 -15.791 1.00 80.62 94 GLU A CA 1
ATOM 759 C C . GLU A 1 94 ? -3.257 12.043 -14.890 1.00 80.62 94 GLU A C 1
ATOM 761 O O . GLU A 1 94 ? -3.503 12.961 -14.102 1.00 80.62 94 GLU A O 1
ATOM 766 N N . ARG A 1 95 ? -4.028 10.955 -14.977 1.00 85.19 95 ARG A N 1
ATOM 767 C CA . ARG A 1 95 ? -5.226 10.740 -14.171 1.00 85.19 95 ARG A CA 1
ATOM 768 C C . ARG A 1 95 ? -4.878 9.937 -12.928 1.00 85.19 95 ARG A C 1
ATOM 770 O O . ARG A 1 95 ? -4.446 8.788 -12.999 1.00 85.19 95 ARG A O 1
ATOM 777 N N . ARG A 1 96 ? -5.097 10.526 -11.753 1.00 82.88 96 ARG A N 1
ATOM 778 C CA . ARG A 1 96 ? -4.772 9.876 -10.470 1.00 82.88 96 ARG A CA 1
ATOM 779 C C . ARG A 1 96 ? -5.624 8.646 -10.209 1.00 82.88 96 ARG A C 1
ATOM 781 O O . ARG A 1 96 ? -5.160 7.716 -9.554 1.00 82.88 96 ARG A O 1
ATOM 788 N N . GLU A 1 97 ? -6.839 8.638 -10.735 1.00 87.50 97 GLU A N 1
ATOM 789 C CA . GLU A 1 97 ? -7.803 7.551 -10.587 1.00 87.50 97 GLU A CA 1
ATOM 790 C C . GLU A 1 97 ? -7.349 6.282 -11.323 1.00 87.50 97 GLU A C 1
ATOM 792 O O . GLU A 1 97 ? -7.893 5.210 -11.087 1.00 87.50 97 GLU A O 1
ATOM 797 N N . ASP A 1 98 ? -6.331 6.371 -12.188 1.00 89.50 98 ASP A N 1
ATOM 798 C CA . ASP A 1 98 ? -5.778 5.205 -12.877 1.00 89.50 98 ASP A CA 1
ATOM 799 C C . ASP A 1 98 ? -4.927 4.302 -11.991 1.00 89.50 98 ASP A C 1
ATOM 801 O O . ASP A 1 98 ? -4.696 3.147 -12.343 1.00 89.50 98 ASP A O 1
ATOM 805 N N . TRP A 1 99 ? -4.463 4.799 -10.846 1.00 89.44 99 TRP A N 1
ATOM 806 C CA . TRP A 1 99 ? -3.524 4.066 -9.995 1.00 89.44 99 TRP A CA 1
ATOM 807 C C . TRP A 1 99 ? -3.681 4.341 -8.497 1.00 89.44 99 TRP A C 1
ATOM 809 O O . TRP A 1 99 ? -3.032 3.680 -7.684 1.00 89.44 99 TRP A O 1
ATOM 819 N N . SER A 1 100 ? -4.519 5.304 -8.110 1.00 91.38 100 SER A N 1
ATOM 820 C CA . SER A 1 100 ? -4.693 5.723 -6.721 1.00 91.38 100 SER A CA 1
ATOM 821 C C . SER A 1 100 ? -6.150 6.031 -6.386 1.00 91.38 100 SER A C 1
ATOM 823 O O . SER A 1 100 ? -6.957 6.386 -7.242 1.00 91.38 100 SER A O 1
ATOM 825 N N . VAL A 1 101 ? -6.469 5.923 -5.097 1.00 93.00 101 VAL A N 1
ATOM 826 C CA . VAL A 1 101 ? -7.784 6.239 -4.537 1.00 93.00 101 VAL A CA 1
ATOM 827 C C . VAL A 1 101 ? -7.619 7.402 -3.576 1.00 93.00 101 VAL A C 1
ATOM 829 O O . VAL A 1 101 ? -6.804 7.341 -2.655 1.00 93.00 101 VAL A O 1
ATOM 832 N N . PHE A 1 102 ? -8.409 8.455 -3.764 1.00 90.31 102 PHE A N 1
ATOM 833 C CA . PHE A 1 102 ? -8.404 9.594 -2.857 1.00 90.31 102 PHE A CA 1
ATOM 834 C C . PHE A 1 102 ? -9.474 9.432 -1.772 1.00 90.31 102 PHE A C 1
ATOM 836 O O . PHE A 1 102 ? -10.671 9.447 -2.054 1.00 90.31 102 PHE A O 1
ATOM 843 N N . ILE A 1 103 ? -9.035 9.288 -0.519 1.00 89.94 103 ILE A N 1
ATOM 844 C CA . ILE A 1 103 ? -9.917 9.249 0.651 1.00 89.94 103 ILE A CA 1
ATOM 845 C C . ILE A 1 103 ? -10.099 10.681 1.148 1.00 89.94 103 ILE A C 1
ATOM 847 O O . ILE A 1 103 ? -9.138 11.328 1.565 1.00 89.94 103 ILE A O 1
ATOM 851 N N . ARG A 1 104 ? -11.336 11.180 1.093 1.00 89.56 104 ARG A N 1
ATOM 852 C CA . ARG A 1 104 ? -11.655 12.537 1.548 1.00 89.56 104 ARG A CA 1
ATOM 853 C C . ARG A 1 104 ? -11.615 12.640 3.081 1.00 89.56 104 ARG A C 1
ATOM 855 O O . ARG A 1 104 ? -11.846 11.628 3.750 1.00 89.56 104 ARG A O 1
ATOM 862 N N . PRO A 1 105 ? -11.373 13.835 3.654 1.00 89.00 105 PRO A N 1
ATOM 863 C CA . PRO A 1 105 ? -11.305 14.026 5.106 1.00 89.00 105 PRO A CA 1
ATOM 864 C C . PRO A 1 105 ? -12.543 13.520 5.859 1.00 89.00 105 PRO A C 1
ATOM 866 O O . PRO A 1 105 ? -12.415 12.935 6.931 1.00 89.00 105 PRO A O 1
ATOM 869 N N . GLU A 1 106 ? -13.736 13.646 5.275 1.00 91.50 106 GLU A N 1
ATOM 870 C CA . GLU A 1 106 ? -15.006 13.217 5.884 1.00 91.50 106 GLU A CA 1
ATOM 871 C C . GLU A 1 106 ? -15.142 11.687 5.947 1.00 91.50 106 GLU A C 1
ATOM 873 O O . GLU A 1 106 ? -15.984 11.155 6.667 1.00 91.50 106 GLU A O 1
ATOM 878 N N . GLN A 1 107 ? -14.323 10.971 5.174 1.00 92.44 107 GLN A N 1
ATOM 879 C CA . GLN A 1 107 ? -14.294 9.510 5.096 1.00 92.44 107 GLN A CA 1
ATOM 880 C C . GLN A 1 107 ? -13.119 8.918 5.882 1.00 92.44 107 GLN A C 1
ATOM 882 O O . GLN A 1 107 ? -12.938 7.699 5.899 1.00 92.44 107 GLN A O 1
ATOM 887 N N . LEU A 1 108 ? -12.315 9.764 6.534 1.00 89.44 108 LEU A N 1
ATOM 888 C CA . LEU A 1 108 ? -11.077 9.362 7.192 1.00 89.44 108 LEU A CA 1
ATOM 889 C C . LEU A 1 108 ? -11.308 8.356 8.323 1.00 89.44 108 LEU A C 1
ATOM 891 O O . LEU A 1 108 ? -10.405 7.586 8.612 1.00 89.44 108 LEU A O 1
ATOM 895 N N . ASN A 1 109 ? -12.494 8.322 8.932 1.00 91.62 109 ASN A N 1
ATOM 896 C CA . ASN A 1 109 ? -12.877 7.372 9.983 1.00 91.62 109 ASN A CA 1
ATOM 897 C C . ASN A 1 109 ? -13.462 6.042 9.463 1.00 91.62 109 ASN A C 1
ATOM 899 O O . ASN A 1 109 ? -13.863 5.212 10.275 1.00 91.62 109 ASN A O 1
ATOM 903 N N . LYS A 1 110 ? -13.557 5.852 8.140 1.00 94.62 110 LYS A N 1
ATOM 904 C CA . LYS A 1 110 ? -14.188 4.687 7.490 1.00 94.62 110 LYS A CA 1
ATOM 905 C C . LYS A 1 110 ? -13.342 4.156 6.330 1.00 94.62 110 LYS A C 1
ATOM 907 O O . LYS A 1 110 ? -13.855 3.843 5.257 1.00 94.62 110 LYS A O 1
ATOM 912 N N . ILE A 1 111 ? -12.027 4.088 6.520 1.00 93.94 111 ILE A N 1
ATOM 913 C CA . ILE A 1 111 ? -11.067 3.725 5.464 1.00 93.94 111 ILE A CA 1
ATOM 914 C C . ILE A 1 111 ? -11.373 2.335 4.902 1.00 93.94 111 ILE A C 1
ATOM 916 O O . ILE A 1 111 ? -11.449 2.154 3.688 1.00 93.94 111 ILE A O 1
ATOM 920 N N . GLU A 1 112 ? -11.590 1.364 5.785 1.00 94.94 112 GLU A N 1
ATOM 921 C CA . GLU A 1 112 ? -11.901 -0.014 5.404 1.00 94.94 112 GLU A CA 1
ATOM 922 C C . GLU A 1 112 ? -13.208 -0.110 4.596 1.00 94.94 112 GLU A C 1
ATOM 924 O O . GLU A 1 112 ? -13.245 -0.773 3.558 1.00 94.94 112 GLU A O 1
ATOM 929 N N . ASP A 1 113 ? -14.247 0.635 4.985 1.00 95.75 113 ASP A N 1
ATOM 930 C CA . ASP A 1 113 ? -15.526 0.689 4.261 1.00 95.75 113 ASP A CA 1
ATOM 931 C C . ASP A 1 113 ? -15.388 1.307 2.866 1.00 95.75 113 ASP A C 1
ATOM 933 O O . ASP A 1 113 ? -16.118 0.946 1.944 1.00 95.75 113 ASP A O 1
ATOM 937 N N . VAL A 1 114 ? -14.494 2.285 2.700 1.00 96.19 114 VAL A N 1
ATOM 938 C CA . VAL A 1 114 ? -14.240 2.909 1.395 1.00 96.19 114 VAL A CA 1
ATOM 939 C C . VAL A 1 114 ? -13.491 1.942 0.488 1.00 96.19 114 VAL A C 1
ATOM 941 O O . VAL A 1 114 ? -13.904 1.727 -0.650 1.00 96.19 114 VAL A O 1
ATOM 944 N N . LEU A 1 115 ? -12.413 1.339 0.989 1.00 96.62 115 LEU A N 1
ATOM 945 C CA . LEU A 1 115 ? -11.547 0.473 0.190 1.00 96.62 115 LEU A CA 1
ATOM 946 C C . LEU A 1 115 ? -12.217 -0.860 -0.167 1.00 96.62 115 LEU A C 1
ATOM 948 O O . LEU A 1 115 ? -11.985 -1.384 -1.255 1.00 96.62 115 LEU A O 1
ATOM 952 N N . SER A 1 116 ? -13.077 -1.394 0.703 1.00 96.50 116 SER A N 1
ATOM 953 C CA . SER A 1 116 ? -13.811 -2.647 0.459 1.00 96.50 116 SER A CA 1
ATOM 954 C C . SER A 1 116 ? -14.861 -2.542 -0.650 1.00 96.50 116 SER A C 1
ATOM 956 O O . SER A 1 116 ? -15.216 -3.553 -1.253 1.00 96.50 116 SER A O 1
ATOM 958 N N . LYS A 1 117 ? -15.332 -1.330 -0.965 1.00 97.38 117 LYS A N 1
ATOM 959 C CA . LYS A 1 117 ? -16.298 -1.082 -2.048 1.00 97.38 117 LYS A CA 1
ATOM 960 C C . LYS A 1 117 ? -15.669 -1.095 -3.439 1.00 97.38 117 LYS A C 1
ATOM 962 O O . LYS A 1 117 ? -16.396 -1.067 -4.429 1.00 97.38 117 LYS A O 1
ATOM 967 N N . ILE A 1 118 ? -14.342 -1.110 -3.531 1.00 96.94 118 ILE A N 1
ATOM 968 C CA . ILE A 1 118 ? -13.638 -1.060 -4.809 1.00 96.94 118 ILE A CA 1
ATOM 969 C C . ILE A 1 118 ? -13.591 -2.473 -5.405 1.00 96.94 118 ILE A C 1
ATOM 971 O O . ILE A 1 118 ? -13.064 -3.386 -4.764 1.00 96.94 118 ILE A O 1
ATOM 975 N N . PRO A 1 119 ? -14.110 -2.684 -6.629 1.00 97.06 119 PRO A N 1
ATOM 976 C CA . PRO A 1 119 ? -14.106 -3.999 -7.256 1.00 97.06 119 PRO A CA 1
ATOM 977 C C . PRO A 1 119 ? -12.687 -4.525 -7.478 1.00 97.06 119 PRO A C 1
ATOM 979 O O . PRO A 1 119 ? -11.800 -3.787 -7.902 1.00 97.06 119 PRO A O 1
ATOM 982 N N . GLU A 1 120 ? -12.483 -5.832 -7.304 1.00 95.00 120 GLU A N 1
ATOM 983 C CA . GLU A 1 120 ? -11.160 -6.452 -7.474 1.00 95.00 120 GLU A CA 1
ATOM 984 C C . GLU A 1 120 ? -10.572 -6.219 -8.876 1.00 95.00 120 GLU A C 1
ATOM 986 O O . GLU A 1 120 ? -9.368 -6.019 -9.018 1.00 95.00 120 GLU A O 1
ATOM 991 N N . LYS A 1 121 ? -11.420 -6.164 -9.912 1.00 96.19 121 LYS A N 1
ATOM 992 C CA . LYS A 1 121 ? -10.998 -5.841 -11.283 1.00 96.19 121 LYS A CA 1
ATOM 993 C C . LYS A 1 121 ? -10.335 -4.462 -11.372 1.00 96.19 121 LYS A C 1
ATOM 995 O O . LYS A 1 121 ? -9.339 -4.305 -12.072 1.00 96.19 121 LYS A O 1
ATOM 1000 N N . GLU A 1 122 ? -10.863 -3.485 -10.641 1.00 96.50 122 GLU A N 1
ATOM 1001 C CA . GLU A 1 122 ? -10.312 -2.132 -10.608 1.00 96.50 122 GLU A CA 1
ATOM 1002 C C . GLU A 1 122 ? -9.007 -2.087 -9.807 1.00 96.50 122 GLU A C 1
ATOM 1004 O O . GLU A 1 122 ? -8.028 -1.486 -10.243 1.00 96.50 122 GLU A O 1
ATOM 1009 N N . ILE A 1 123 ? -8.937 -2.822 -8.693 1.00 96.19 123 ILE A N 1
ATOM 1010 C CA . ILE A 1 123 ? -7.702 -2.988 -7.910 1.00 96.19 123 ILE A CA 1
ATOM 1011 C C . ILE A 1 123 ? -6.582 -3.585 -8.770 1.00 96.19 123 ILE A C 1
ATOM 1013 O O . ILE A 1 123 ? -5.444 -3.118 -8.719 1.00 96.19 123 ILE A O 1
ATOM 1017 N N . GLN A 1 124 ? -6.886 -4.612 -9.566 1.00 95.19 124 GLN A N 1
ATOM 1018 C CA . GLN A 1 124 ? -5.919 -5.238 -10.468 1.00 95.19 124 GLN A CA 1
ATOM 1019 C C . GLN A 1 124 ? -5.459 -4.275 -11.564 1.00 95.19 124 GLN A C 1
ATOM 1021 O O . GLN A 1 124 ? -4.259 -4.189 -11.818 1.00 95.19 124 GLN A O 1
ATOM 1026 N N . ARG A 1 125 ? -6.381 -3.503 -12.154 1.00 95.62 125 ARG A N 1
ATOM 1027 C CA . ARG A 1 125 ? -6.047 -2.472 -13.147 1.00 95.62 125 ARG A CA 1
ATOM 1028 C C . ARG A 1 125 ? -5.087 -1.433 -12.569 1.00 95.62 125 ARG A C 1
ATOM 1030 O O . ARG A 1 125 ? -4.010 -1.237 -13.128 1.00 95.62 125 ARG A O 1
ATOM 1037 N N . MET A 1 126 ? -5.431 -0.840 -11.423 1.00 95.25 126 MET A N 1
ATOM 1038 C CA . MET A 1 126 ? -4.571 0.130 -10.734 1.00 95.25 126 MET A CA 1
ATOM 1039 C C . MET A 1 126 ? -3.198 -0.465 -10.408 1.00 95.25 126 MET A C 1
ATOM 1041 O O . MET A 1 126 ? -2.165 0.181 -10.583 1.00 95.25 126 MET A O 1
ATOM 1045 N N . ARG A 1 127 ? -3.166 -1.728 -9.970 1.00 94.38 127 ARG A N 1
ATOM 1046 C CA . ARG A 1 127 ? -1.918 -2.427 -9.655 1.00 94.38 127 ARG A CA 1
ATOM 1047 C C . ARG A 1 127 ? -1.021 -2.590 -10.876 1.00 94.38 127 ARG A C 1
ATOM 1049 O O . ARG A 1 127 ? 0.178 -2.373 -10.742 1.00 94.38 127 ARG A O 1
ATOM 1056 N N . GLU A 1 128 ? -1.558 -2.964 -12.033 1.00 93.88 128 GLU A N 1
ATOM 1057 C CA . GLU A 1 128 ? -0.745 -3.093 -13.249 1.00 93.88 128 GLU A CA 1
ATOM 1058 C C . GLU A 1 128 ? -0.121 -1.755 -13.652 1.00 93.88 128 GLU A C 1
ATOM 1060 O O . GLU A 1 128 ? 1.058 -1.722 -14.008 1.00 93.88 128 GLU A O 1
ATOM 1065 N N . VAL A 1 129 ? -0.850 -0.645 -13.488 1.00 92.00 129 VAL A N 1
ATOM 1066 C CA . VAL A 1 129 ? -0.300 0.703 -13.705 1.00 92.00 129 VAL A CA 1
ATOM 1067 C C . VAL A 1 129 ? 0.870 0.977 -12.754 1.00 92.00 129 VAL A C 1
ATOM 1069 O O . VAL A 1 129 ? 1.938 1.398 -13.197 1.00 92.00 129 VAL A O 1
ATOM 1072 N N . VAL A 1 130 ? 0.729 0.669 -11.460 1.00 90.19 130 VAL A N 1
ATOM 1073 C CA . VAL A 1 130 ? 1.811 0.843 -10.470 1.00 90.19 130 VAL A CA 1
ATOM 1074 C C . VAL A 1 130 ? 3.020 -0.059 -10.765 1.00 90.19 130 VAL A C 1
ATOM 1076 O O . VAL A 1 130 ? 4.159 0.409 -10.714 1.00 90.19 130 VAL A O 1
ATOM 1079 N N . ILE A 1 131 ? 2.802 -1.335 -11.102 1.00 88.75 131 ILE A N 1
ATOM 1080 C CA . ILE A 1 131 ? 3.868 -2.301 -11.440 1.00 88.75 131 ILE A CA 1
ATOM 1081 C C . ILE A 1 131 ? 4.636 -1.862 -12.690 1.00 88.75 131 ILE A C 1
ATOM 1083 O O . ILE A 1 131 ? 5.854 -2.058 -12.774 1.00 88.75 131 ILE A O 1
ATOM 1087 N N . TRP A 1 132 ? 3.937 -1.272 -13.657 1.00 85.44 132 TRP A N 1
ATOM 1088 C CA . TRP A 1 132 ? 4.547 -0.687 -14.844 1.00 85.44 132 TRP A CA 1
ATOM 1089 C C . TRP A 1 132 ? 5.316 0.603 -14.524 1.00 85.44 132 TRP A C 1
ATOM 1091 O O . TRP A 1 132 ? 6.390 0.823 -15.082 1.00 85.44 132 TRP A O 1
ATOM 1101 N N . MET A 1 133 ? 4.812 1.425 -13.600 1.00 83.94 133 MET A N 1
ATOM 1102 C CA . MET A 1 133 ? 5.390 2.722 -13.236 1.00 83.94 133 MET A CA 1
ATOM 1103 C C . MET A 1 133 ? 6.675 2.612 -12.399 1.00 83.94 133 MET A C 1
ATOM 1105 O O . MET A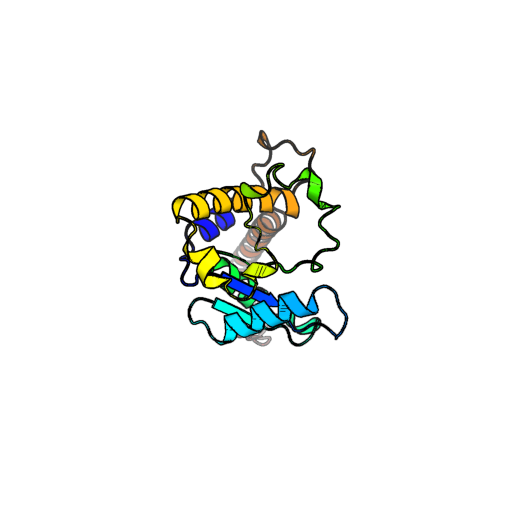 1 133 ? 7.638 3.325 -12.682 1.00 83.94 133 MET A O 1
ATOM 1109 N N . ILE A 1 134 ? 6.722 1.734 -11.387 1.00 82.50 134 ILE A N 1
ATOM 1110 C CA . ILE A 1 134 ? 7.833 1.658 -10.411 1.00 82.50 134 ILE A CA 1
ATOM 1111 C C . ILE A 1 134 ? 9.217 1.532 -11.078 1.00 82.50 134 ILE A C 1
ATOM 1113 O O . ILE A 1 134 ? 10.098 2.324 -10.745 1.00 82.50 134 ILE A O 1
ATOM 1117 N N . PRO A 1 135 ? 9.436 0.636 -12.060 1.00 77.31 135 PRO A N 1
ATOM 1118 C CA . PRO A 1 135 ? 10.727 0.549 -12.740 1.00 77.31 135 PRO A CA 1
ATOM 1119 C C . PRO A 1 135 ? 11.156 1.852 -13.416 1.00 77.31 135 PRO A C 1
ATOM 1121 O O . PRO A 1 135 ? 12.343 2.169 -13.422 1.00 77.31 135 PRO A O 1
ATOM 1124 N N . ARG A 1 136 ? 10.198 2.616 -13.963 1.00 75.12 136 ARG A N 1
ATOM 1125 C CA . ARG A 1 136 ? 10.470 3.898 -14.627 1.00 75.12 136 ARG A CA 1
ATOM 1126 C C . ARG A 1 136 ? 10.940 4.929 -13.609 1.00 75.12 136 ARG A C 1
ATOM 1128 O O . ARG A 1 136 ? 11.930 5.596 -13.842 1.00 75.12 136 ARG A O 1
ATOM 1135 N N . VAL A 1 137 ? 10.269 4.991 -12.462 1.00 76.38 137 VAL A N 1
ATOM 1136 C CA . VAL A 1 137 ? 10.593 5.912 -11.364 1.00 76.38 137 VAL A CA 1
ATOM 1137 C C . VAL A 1 137 ? 11.953 5.602 -10.733 1.00 76.38 137 VAL A C 1
ATOM 1139 O O . VAL A 1 137 ? 12.688 6.520 -10.379 1.00 76.38 137 VAL A O 1
ATOM 1142 N N . THR A 1 138 ? 12.281 4.319 -10.557 1.00 71.62 138 THR A N 1
ATOM 1143 C CA . THR A 1 138 ? 13.464 3.903 -9.788 1.00 71.62 138 THR A CA 1
ATOM 1144 C C . THR A 1 138 ? 14.728 3.762 -10.638 1.00 71.62 138 THR A C 1
ATOM 1146 O O . THR A 1 138 ? 15.816 4.006 -10.123 1.00 71.62 138 THR A O 1
ATOM 1149 N N . TYR A 1 139 ? 14.619 3.382 -11.917 1.00 66.88 139 TYR A N 1
ATOM 1150 C CA . TYR A 1 139 ? 15.783 2.953 -12.709 1.00 66.88 139 TYR A CA 1
ATOM 1151 C C . TYR A 1 139 ? 15.957 3.652 -14.060 1.00 66.88 139 TYR A C 1
ATOM 1153 O O . TYR A 1 139 ? 16.985 3.443 -14.701 1.00 66.88 139 TYR A O 1
ATOM 1161 N N . ALA A 1 140 ? 14.998 4.458 -14.523 1.00 62.06 140 ALA A N 1
ATOM 1162 C CA . ALA A 1 140 ? 15.058 5.047 -15.859 1.00 62.06 140 ALA A CA 1
ATOM 1163 C C . ALA A 1 140 ? 14.869 6.563 -15.818 1.00 62.06 140 ALA A C 1
ATOM 1165 O O . ALA A 1 140 ? 13.980 7.063 -15.149 1.00 62.06 140 ALA A O 1
ATOM 1166 N N . HIS A 1 141 ? 15.671 7.296 -16.589 1.00 64.31 141 HIS A N 1
ATOM 1167 C CA . HIS A 1 141 ? 15.392 8.701 -16.888 1.00 64.31 141 HIS A CA 1
ATOM 1168 C C . HIS A 1 141 ? 14.149 8.797 -17.805 1.00 64.31 141 HIS A C 1
ATOM 1170 O O . HIS A 1 141 ? 13.936 7.880 -18.608 1.00 64.31 141 HIS A O 1
ATOM 1176 N N . PRO A 1 142 ? 13.338 9.879 -17.784 1.00 61.97 142 PRO A N 1
ATOM 1177 C CA . PRO A 1 142 ? 12.096 9.939 -18.562 1.00 61.97 142 PRO A CA 1
ATOM 1178 C C . PRO A 1 142 ? 12.334 9.896 -20.078 1.00 61.97 142 PRO A C 1
ATOM 1180 O O . PRO A 1 142 ? 11.440 9.527 -20.830 1.00 61.97 142 PRO A O 1
ATOM 1183 N N . SER A 1 143 ? 13.544 10.247 -20.524 1.00 62.75 143 SER A N 1
ATOM 1184 C CA . SER A 1 143 ? 13.954 10.261 -21.933 1.00 62.75 143 SER A CA 1
ATOM 1185 C C . SER A 1 143 ? 14.535 8.933 -22.445 1.00 62.75 143 SER A C 1
ATOM 1187 O O . SER A 1 143 ? 15.066 8.898 -23.552 1.00 62.75 143 SER A O 1
ATOM 1189 N N . ALA A 1 144 ? 14.512 7.855 -21.653 1.00 62.97 144 ALA A N 1
ATOM 1190 C CA . ALA A 1 144 ? 15.098 6.572 -22.047 1.00 62.97 144 ALA A CA 1
ATOM 1191 C C . ALA A 1 144 ? 14.214 5.797 -23.053 1.00 62.97 144 ALA A C 1
ATOM 1193 O O . ALA A 1 144 ? 12.987 5.769 -22.925 1.00 62.97 144 ALA A O 1
ATOM 1194 N N . ASN A 1 145 ? 14.840 5.132 -24.034 1.00 59.00 145 ASN A N 1
ATOM 1195 C CA . ASN A 1 145 ? 14.157 4.344 -25.067 1.00 59.00 145 ASN A CA 1
ATOM 1196 C C . ASN A 1 145 ? 13.787 2.934 -24.575 1.00 59.00 145 ASN A C 1
ATOM 1198 O O . ASN A 1 145 ? 14.636 2.060 -24.456 1.00 59.00 145 ASN A O 1
ATOM 1202 N N . TRP A 1 146 ? 12.499 2.685 -24.339 1.00 55.09 146 TRP A N 1
ATOM 1203 C CA . TRP A 1 146 ? 11.999 1.454 -23.712 1.00 55.09 146 TRP A CA 1
ATOM 1204 C C . TRP A 1 146 ? 12.074 0.191 -24.573 1.00 55.09 146 TRP A C 1
ATOM 1206 O O . TRP A 1 146 ? 12.096 -0.902 -24.009 1.00 55.09 146 TRP A O 1
ATOM 1216 N N . ALA A 1 147 ? 12.151 0.318 -25.901 1.00 56.06 147 ALA A N 1
ATOM 1217 C CA . ALA A 1 147 ? 12.330 -0.828 -26.795 1.00 56.06 147 ALA A CA 1
ATOM 1218 C C . ALA A 1 147 ? 13.722 -1.482 -26.651 1.00 56.06 147 ALA A C 1
ATOM 1220 O O . ALA A 1 147 ? 13.877 -2.661 -26.955 1.00 56.06 147 ALA A O 1
ATOM 1221 N N . GLU A 1 148 ? 14.711 -0.743 -26.133 1.00 54.28 148 GLU A N 1
ATOM 1222 C CA . GLU A 1 148 ? 16.080 -1.222 -25.884 1.00 54.28 148 GLU A CA 1
ATOM 1223 C C . GLU A 1 148 ? 16.327 -1.620 -24.418 1.00 54.28 148 GLU A C 1
ATOM 1225 O O . GLU A 1 148 ? 17.342 -2.241 -24.106 1.00 54.28 148 GLU A O 1
ATOM 1230 N N . ILE A 1 149 ? 15.394 -1.328 -23.500 1.00 54.91 149 ILE A N 1
ATOM 1231 C CA . ILE A 1 149 ? 15.518 -1.613 -22.056 1.00 54.91 149 ILE A CA 1
ATOM 1232 C C . ILE A 1 149 ? 15.131 -3.080 -21.784 1.00 54.91 149 ILE A C 1
ATOM 1234 O O . ILE A 1 149 ? 14.260 -3.412 -20.982 1.00 54.91 149 ILE A O 1
ATOM 1238 N N . GLY A 1 150 ? 15.813 -4.005 -22.456 1.00 55.88 150 GLY A N 1
ATOM 1239 C CA . GLY A 1 150 ? 15.976 -5.385 -22.005 1.00 55.88 150 GLY A CA 1
ATOM 1240 C C . GLY A 1 150 ? 17.041 -5.420 -20.910 1.00 55.88 150 GLY A C 1
ATOM 1241 O O . GLY A 1 150 ? 18.164 -5.855 -21.140 1.00 55.88 150 GLY A O 1
ATOM 1242 N N . PHE A 1 151 ? 16.737 -4.860 -19.741 1.00 58.56 151 PHE A N 1
ATOM 1243 C CA . PHE A 1 151 ? 17.765 -4.552 -18.747 1.00 58.56 151 PHE A CA 1
ATOM 1244 C C . PHE A 1 151 ? 18.217 -5.809 -17.974 1.00 58.56 151 PHE A C 1
ATOM 1246 O O . PHE A 1 151 ? 17.406 -6.428 -17.280 1.00 58.56 151 PHE A O 1
ATOM 1253 N N . ARG A 1 152 ? 19.514 -6.147 -18.064 1.00 52.06 152 ARG A N 1
ATOM 1254 C CA . ARG A 1 152 ? 20.270 -6.728 -16.939 1.00 52.06 152 ARG A CA 1
ATOM 1255 C C . ARG A 1 152 ? 20.696 -5.546 -16.078 1.00 52.06 152 ARG A C 1
ATOM 1257 O O . ARG A 1 152 ? 21.483 -4.727 -16.547 1.00 52.06 152 ARG A O 1
ATOM 1264 N N . ASP A 1 153 ? 20.138 -5.399 -14.881 1.00 61.03 153 ASP A N 1
ATOM 1265 C CA . ASP A 1 153 ? 20.490 -4.269 -14.016 1.00 61.03 153 ASP A CA 1
ATOM 1266 C C . ASP A 1 153 ? 21.908 -4.378 -13.428 1.00 61.03 153 ASP A C 1
ATOM 1268 O O . ASP A 1 153 ? 22.643 -5.335 -13.682 1.00 61.03 153 ASP A O 1
ATOM 1272 N N . ALA A 1 154 ? 22.346 -3.347 -12.695 1.00 63.34 154 ALA A N 1
ATOM 1273 C CA . ALA A 1 154 ? 23.663 -3.342 -12.058 1.00 63.34 154 ALA A CA 1
ATOM 1274 C C . ALA A 1 154 ? 23.824 -4.517 -11.077 1.00 63.34 154 ALA A C 1
ATOM 1276 O O . ALA A 1 154 ? 24.936 -5.012 -10.901 1.00 63.34 154 ALA A O 1
ATOM 1277 N N . VAL A 1 155 ? 22.721 -4.999 -10.496 1.00 63.84 155 VAL A N 1
ATOM 1278 C CA . VAL A 1 155 ? 22.697 -6.169 -9.615 1.00 63.84 155 VAL A CA 1
ATOM 1279 C C . VAL A 1 155 ? 22.775 -7.455 -10.439 1.00 63.84 155 VAL A C 1
ATOM 1281 O O . VAL A 1 155 ? 23.614 -8.299 -10.138 1.00 63.84 155 VAL A O 1
ATOM 1284 N N . ASP A 1 156 ? 22.005 -7.590 -11.522 1.00 59.06 156 ASP A N 1
ATOM 1285 C CA . ASP A 1 156 ? 22.076 -8.721 -12.459 1.00 59.06 156 ASP A CA 1
ATOM 1286 C C . ASP A 1 156 ? 23.484 -8.838 -13.071 1.00 59.06 156 ASP A C 1
ATOM 1288 O O . ASP A 1 156 ? 24.041 -9.930 -13.188 1.00 59.06 156 ASP A O 1
ATOM 1292 N N . THR A 1 157 ? 24.088 -7.704 -13.432 1.00 69.25 157 THR A N 1
ATOM 1293 C CA . THR A 1 157 ? 25.450 -7.622 -13.977 1.00 69.25 157 THR A CA 1
ATOM 1294 C C . THR A 1 157 ? 26.479 -8.000 -12.918 1.00 69.25 157 THR A C 1
ATOM 1296 O O . THR A 1 157 ? 27.347 -8.835 -13.181 1.00 69.25 157 THR A O 1
ATOM 1299 N N . ALA A 1 158 ? 26.353 -7.458 -11.702 1.00 73.88 158 ALA A N 1
ATOM 1300 C CA . ALA A 1 158 ? 27.218 -7.822 -10.586 1.00 73.88 158 ALA A CA 1
ATOM 1301 C C . ALA A 1 158 ? 27.120 -9.320 -10.268 1.00 73.88 158 ALA A C 1
ATOM 1303 O O . ALA A 1 158 ? 28.144 -9.969 -10.068 1.00 73.88 158 ALA A O 1
ATOM 1304 N N . LEU A 1 159 ? 25.920 -9.898 -10.287 1.00 69.56 159 LEU A N 1
ATOM 1305 C CA . LEU A 1 159 ? 25.700 -11.311 -9.996 1.00 69.56 159 LEU A CA 1
ATOM 1306 C C . LEU A 1 159 ? 26.280 -12.224 -11.085 1.00 69.56 159 LEU A C 1
ATOM 1308 O O . LEU A 1 159 ? 26.894 -13.245 -10.766 1.00 69.56 159 LEU A O 1
ATOM 1312 N N . VAL A 1 160 ? 26.148 -11.853 -12.363 1.00 74.06 160 VAL A N 1
ATOM 1313 C CA . VAL A 1 160 ? 26.792 -12.568 -13.478 1.00 74.06 160 VAL A CA 1
ATOM 1314 C C . VAL A 1 160 ? 28.315 -12.558 -13.320 1.00 74.06 160 VAL A C 1
ATOM 1316 O O . VAL A 1 160 ? 28.939 -13.616 -13.429 1.00 74.06 160 VAL A O 1
ATOM 1319 N N . GLU A 1 161 ? 28.918 -11.406 -13.020 1.00 79.50 161 GLU A N 1
ATOM 1320 C CA . GLU A 1 161 ? 30.372 -11.298 -12.834 1.00 79.50 161 GLU A CA 1
ATOM 1321 C C . GLU A 1 161 ? 30.868 -12.017 -11.570 1.00 79.50 161 GLU A C 1
ATOM 1323 O O . GLU A 1 161 ? 31.880 -12.722 -11.608 1.00 79.50 161 GLU A O 1
ATOM 1328 N N . LEU A 1 162 ? 30.130 -11.937 -10.461 1.00 77.62 162 LEU A N 1
ATOM 1329 C CA . LEU A 1 162 ? 30.421 -12.704 -9.245 1.00 77.62 162 LEU A CA 1
ATOM 1330 C C . LEU A 1 162 ? 30.371 -14.211 -9.510 1.00 77.62 162 LEU A C 1
ATOM 1332 O O . LEU A 1 162 ? 31.263 -14.945 -9.085 1.00 77.62 162 LEU A O 1
ATOM 1336 N N . THR A 1 163 ? 29.381 -14.676 -10.273 1.00 75.56 163 THR A N 1
ATOM 1337 C CA . THR A 1 163 ? 29.254 -16.094 -10.633 1.00 75.56 163 THR A CA 1
ATOM 1338 C C . THR A 1 163 ? 30.456 -16.572 -11.453 1.00 75.56 163 THR A C 1
ATOM 1340 O O . THR A 1 163 ? 30.945 -17.682 -11.231 1.00 75.56 163 THR A O 1
ATOM 1343 N N . LYS A 1 164 ? 30.980 -15.741 -12.366 1.00 81.31 164 LYS A N 1
ATOM 1344 C CA . LYS A 1 164 ? 32.217 -16.049 -13.105 1.00 81.31 164 LYS A CA 1
ATOM 1345 C C . LYS A 1 164 ? 33.415 -16.176 -12.162 1.00 81.31 164 LYS A C 1
ATOM 1347 O O . LYS A 1 164 ? 34.165 -17.141 -12.283 1.00 81.31 164 LYS A O 1
ATOM 1352 N N . ARG A 1 165 ? 33.563 -15.266 -11.190 1.00 75.69 165 ARG A N 1
ATOM 1353 C CA . ARG A 1 165 ? 34.648 -15.324 -10.189 1.00 75.69 165 ARG A CA 1
ATOM 1354 C C . ARG A 1 165 ? 34.591 -16.593 -9.340 1.00 75.69 165 ARG A C 1
ATOM 1356 O O . ARG A 1 165 ? 35.614 -17.247 -9.172 1.00 75.69 165 ARG A O 1
ATOM 1363 N N . VAL A 1 166 ? 33.410 -16.975 -8.850 1.00 83.12 166 VAL A N 1
ATOM 1364 C CA . VAL A 1 166 ? 33.237 -18.192 -8.032 1.00 83.12 166 VAL A CA 1
ATOM 1365 C C . VAL A 1 166 ? 33.603 -19.454 -8.817 1.00 83.12 166 VAL A C 1
ATOM 1367 O O . VAL A 1 166 ? 34.280 -20.327 -8.279 1.00 83.12 166 VAL A O 1
ATOM 1370 N N . ARG A 1 167 ? 33.211 -19.546 -10.096 1.00 77.50 167 ARG A N 1
ATOM 1371 C CA . ARG A 1 167 ? 33.610 -20.668 -10.965 1.00 77.50 167 ARG A CA 1
ATOM 1372 C C . ARG A 1 167 ? 35.126 -20.720 -11.147 1.00 77.50 167 ARG A C 1
ATOM 1374 O O . ARG A 1 167 ? 35.717 -21.763 -10.917 1.00 77.50 167 ARG A O 1
ATOM 1381 N N . HIS A 1 168 ? 35.758 -19.576 -11.410 1.00 71.06 168 HIS A N 1
ATOM 1382 C CA . HIS A 1 168 ? 37.211 -19.492 -11.579 1.00 71.06 168 HIS A CA 1
ATOM 1383 C C . HIS A 1 168 ? 37.998 -19.902 -10.319 1.00 71.06 168 HIS A C 1
ATOM 1385 O O . HIS A 1 168 ? 39.069 -20.497 -10.424 1.00 71.06 168 HIS A O 1
ATOM 1391 N N . ILE A 1 169 ? 37.466 -19.610 -9.127 1.00 72.25 169 ILE A N 1
ATOM 1392 C CA . ILE A 1 169 ? 38.037 -20.049 -7.842 1.00 72.25 169 ILE A CA 1
ATOM 1393 C C . ILE A 1 169 ? 37.874 -21.564 -7.665 1.00 72.25 169 ILE A C 1
ATOM 1395 O O . ILE A 1 169 ? 38.810 -22.239 -7.240 1.00 72.25 169 ILE A O 1
ATOM 1399 N N . LYS A 1 170 ? 36.706 -22.112 -8.016 1.00 67.81 170 LYS A N 1
ATOM 1400 C CA . LYS A 1 170 ? 36.431 -23.553 -7.934 1.00 67.81 170 LYS A CA 1
ATOM 1401 C C . LYS A 1 170 ? 37.314 -24.362 -8.894 1.00 67.81 170 LYS A C 1
ATOM 1403 O O . LYS A 1 170 ? 37.836 -25.408 -8.510 1.00 67.81 170 LYS A O 1
ATOM 1408 N N . ASP A 1 171 ? 37.534 -23.846 -10.097 1.00 62.97 171 ASP A N 1
ATOM 1409 C CA . ASP A 1 171 ? 38.353 -24.497 -11.121 1.00 62.97 171 ASP A CA 1
ATOM 1410 C C . ASP A 1 171 ? 39.847 -24.457 -10.744 1.00 62.97 171 ASP A C 1
ATOM 1412 O O . ASP A 1 171 ? 40.522 -25.482 -10.809 1.00 62.97 171 ASP A O 1
ATOM 1416 N N . ASN A 1 172 ? 40.340 -23.338 -10.195 1.00 52.25 172 ASN A N 1
ATOM 1417 C CA . ASN A 1 172 ? 41.711 -23.239 -9.671 1.00 52.25 172 ASN A CA 1
ATOM 1418 C C . ASN A 1 172 ? 41.942 -24.050 -8.383 1.00 52.25 172 ASN A C 1
ATOM 1420 O O . ASN A 1 172 ? 43.070 -24.442 -8.101 1.00 52.25 172 ASN A O 1
ATOM 1424 N N . SER A 1 173 ? 40.892 -24.348 -7.611 1.00 49.12 173 SER A N 1
ATOM 1425 C CA . SER A 1 173 ? 40.985 -25.247 -6.451 1.00 49.12 173 SER A CA 1
ATOM 1426 C C . SER A 1 173 ? 41.094 -26.728 -6.851 1.00 49.12 173 SER A C 1
ATOM 1428 O O . SER A 1 173 ? 41.388 -27.563 -5.995 1.00 49.12 173 SER A O 1
ATOM 1430 N N . SER A 1 174 ? 40.862 -27.057 -8.127 1.00 51.03 174 SER A N 1
ATOM 1431 C CA . SER A 1 174 ? 40.922 -28.424 -8.669 1.00 51.03 174 SER A CA 1
ATOM 1432 C C . SER A 1 174 ? 42.298 -28.773 -9.258 1.00 51.03 174 SER A C 1
ATOM 1434 O O . SER A 1 174 ? 42.581 -29.941 -9.517 1.00 51.03 174 SER A O 1
ATOM 1436 N N . THR A 1 175 ? 43.184 -27.786 -9.419 1.00 47.03 175 THR A N 1
ATOM 1437 C CA . THR A 1 175 ? 44.576 -27.954 -9.861 1.00 47.03 175 THR A CA 1
ATOM 1438 C C . THR A 1 175 ? 45.543 -27.429 -8.796 1.00 47.03 175 THR A C 1
ATOM 1440 O O . THR A 1 175 ? 46.145 -26.377 -8.954 1.00 47.03 175 THR A O 1
ATOM 1443 N N . GLY A 1 176 ? 45.659 -28.187 -7.700 1.00 43.88 176 GLY A N 1
ATOM 1444 C CA . GLY A 1 176 ? 46.844 -28.314 -6.841 1.00 43.88 176 GLY A CA 1
ATOM 1445 C C . GLY A 1 176 ? 47.455 -27.065 -6.185 1.00 43.88 176 GLY A C 1
ATOM 1446 O O . GLY A 1 176 ? 48.199 -26.319 -6.807 1.00 43.88 176 GLY A O 1
ATOM 1447 N N . THR A 1 177 ? 47.321 -26.953 -4.862 1.00 34.66 177 THR A N 1
ATOM 1448 C CA . THR A 1 177 ? 48.442 -27.044 -3.893 1.00 34.66 177 THR A CA 1
ATOM 1449 C C . THR A 1 177 ? 47.886 -26.977 -2.467 1.00 34.66 177 THR A C 1
ATOM 1451 O O . THR A 1 177 ? 46.934 -26.254 -2.189 1.00 34.66 177 THR A O 1
ATOM 1454 N N . ALA A 1 178 ? 48.441 -27.791 -1.566 1.00 46.56 178 ALA A N 1
ATOM 1455 C CA . ALA A 1 178 ? 48.022 -27.873 -0.171 1.00 46.56 178 ALA A CA 1
ATOM 1456 C C . ALA A 1 178 ? 48.127 -26.509 0.534 1.00 46.56 178 ALA A C 1
ATOM 1458 O O . ALA A 1 178 ? 49.190 -25.891 0.541 1.00 46.56 178 ALA A O 1
ATOM 1459 N N . VAL A 1 179 ? 47.036 -26.076 1.171 1.00 41.97 179 VAL A N 1
ATOM 1460 C CA . VAL A 1 179 ? 47.016 -24.922 2.077 1.00 41.97 179 VAL A CA 1
ATOM 1461 C C . VAL A 1 179 ? 46.898 -25.446 3.508 1.00 41.97 179 VAL A C 1
ATOM 1463 O O . VAL A 1 179 ? 46.052 -26.287 3.808 1.00 41.97 179 VAL A O 1
ATOM 1466 N N . ALA A 1 180 ? 47.800 -24.968 4.366 1.00 40.06 180 ALA A N 1
ATOM 1467 C CA . ALA A 1 180 ? 47.903 -25.273 5.791 1.00 40.06 180 ALA A CA 1
ATOM 1468 C C . ALA A 1 180 ? 46.561 -25.118 6.548 1.00 40.06 180 ALA A C 1
ATOM 1470 O O . ALA A 1 180 ? 45.715 -24.323 6.130 1.00 40.06 180 ALA A O 1
ATOM 1471 N N . PRO A 1 181 ? 46.355 -25.822 7.683 1.00 41.31 181 PRO A N 1
ATOM 1472 C CA . PRO A 1 181 ? 45.096 -25.783 8.421 1.00 41.31 181 PRO A CA 1
ATOM 1473 C C . PRO A 1 181 ? 44.923 -24.427 9.120 1.00 41.31 181 PRO A C 1
ATOM 1475 O O . PRO A 1 181 ? 45.364 -24.215 10.248 1.00 41.31 181 PRO A O 1
ATOM 1478 N N . GLY A 1 182 ? 44.275 -23.492 8.430 1.00 40.81 182 GLY A N 1
ATOM 1479 C CA . GLY A 1 182 ? 43.884 -22.183 8.939 1.00 40.81 182 GLY A CA 1
ATOM 1480 C C . GLY A 1 182 ? 42.366 -22.079 9.037 1.00 40.81 182 GLY A C 1
ATOM 1481 O O . GLY A 1 182 ? 41.704 -21.882 8.029 1.00 40.81 182 GLY A O 1
ATOM 1482 N N . LYS A 1 183 ? 41.854 -22.253 10.262 1.00 34.22 183 LYS A N 1
ATOM 1483 C CA . LYS A 1 183 ? 40.526 -21.895 10.806 1.00 34.22 183 LYS A CA 1
ATOM 1484 C C . LYS A 1 183 ? 39.374 -21.680 9.804 1.00 34.22 183 LYS A C 1
ATOM 1486 O O . LYS A 1 183 ? 39.274 -20.646 9.152 1.00 34.22 183 LYS A O 1
ATOM 1491 N N . LEU A 1 184 ? 38.409 -22.604 9.852 1.00 32.03 184 LEU A N 1
ATOM 1492 C CA . LEU A 1 184 ? 37.018 -22.381 9.448 1.00 32.03 184 LEU A CA 1
ATOM 1493 C C . LEU A 1 184 ? 36.466 -21.121 10.138 1.00 32.03 184 LEU A C 1
ATOM 1495 O O . LEU A 1 184 ? 36.219 -21.131 11.343 1.00 32.03 184 LEU A O 1
ATOM 1499 N N . ALA A 1 185 ? 36.253 -20.049 9.378 1.00 36.69 185 ALA A N 1
ATOM 1500 C CA . ALA A 1 185 ? 35.306 -19.014 9.764 1.00 36.69 185 ALA A CA 1
ATOM 1501 C C . ALA A 1 185 ? 33.908 -19.521 9.387 1.00 36.69 185 ALA A C 1
ATOM 1503 O O . ALA A 1 185 ? 33.481 -19.421 8.238 1.00 36.69 185 ALA A O 1
ATOM 1504 N N . LEU A 1 186 ? 33.239 -20.142 10.357 1.00 30.81 186 LEU A N 1
ATOM 1505 C CA . LEU A 1 186 ? 31.796 -20.343 10.330 1.00 30.81 186 LEU A CA 1
ATOM 1506 C C . LEU A 1 186 ? 31.139 -18.959 10.367 1.00 30.81 186 LEU A C 1
ATOM 1508 O O . LEU A 1 186 ? 31.329 -18.220 11.330 1.00 30.81 186 LEU A O 1
ATOM 1512 N N . TRP A 1 187 ? 30.375 -18.622 9.335 1.00 30.66 187 TRP A N 1
ATOM 1513 C CA . TRP A 1 187 ? 29.326 -17.615 9.436 1.00 30.66 187 TRP A CA 1
ATOM 1514 C C . TRP A 1 187 ? 28.006 -18.375 9.298 1.00 30.66 187 TRP A C 1
ATOM 1516 O O . TRP A 1 187 ? 27.717 -18.917 8.231 1.00 30.66 187 TRP A O 1
ATOM 1526 N N . GLU A 1 188 ? 27.265 -18.502 10.400 1.00 22.88 188 GLU A N 1
ATOM 1527 C CA . GLU A 1 188 ? 25.830 -18.791 10.332 1.00 22.88 188 GLU A CA 1
ATOM 1528 C C . GLU A 1 188 ? 25.094 -17.539 9.837 1.00 22.88 188 GLU A C 1
ATOM 1530 O O . GLU A 1 188 ? 25.595 -16.423 9.987 1.00 22.88 188 GLU A O 1
ATOM 1535 N N . ALA A 1 189 ? 23.963 -17.789 9.175 1.00 32.88 189 ALA A N 1
ATOM 1536 C CA . ALA A 1 189 ? 23.177 -16.841 8.386 1.00 32.88 189 ALA A CA 1
ATOM 1537 C C . ALA A 1 189 ? 22.694 -15.600 9.151 1.00 32.88 189 ALA A C 1
ATOM 1539 O O . ALA A 1 189 ? 22.363 -15.725 10.351 1.00 32.88 189 ALA A O 1
#

Sequence (189 aa):
MSSWQNEVRRSKRTHLFSFVGGTRPKGHVAEVYQSAVISQCKNSKNCILVFCKHWVSAWDAADEILGAMKRARFCIQPPGDTRTRRSFEWYIPERREDWSVFIRPEQLNKIEDVLSKIPEKEIQRMREVVIWMIPRVTYAHPSANWAEIGFRDAVDTALVELTKRVRHIKDNSSTGTAVAPGKLALWEA

Organism: NCBI:txid906938

Foldseek 3Di:
DVVVLVLLVPQEAQAAEEEEEEADDPPDPQRVLVVLVVVVQVVDPRYHYNYDPDPVVVVVCPVVVVVRVSRHLYYDDTPPPDPCCVVCVLLDDPDCQQADDDQDPVCSNPVVVVSVPDDVVSSSRNSVSVSVRVCCRPPHDSPDDPVPPPDCDPVNVVVVVVVVVVVVVVVVVVDDDDDPDDDDPDDDD

Secondary structure (DSSP, 8-state):
-HHHHHHHHHS---EEEEEEE-PPPTT-TTHHHHHHHHHHHHT-TTEEEEE--SGGGGTTTHHHHHHHHHHEEEEE--TT--GGGTTTGGGS-SSGGGT-----GGGTT-HHHHHHTS-HHHHHHHHHHHHHHHHHHHH--TT--TTT-----HHHHHHHHHHHHHHHHHHHTTS--------------

Radius of gyration: 22.36 Å; chains: 1; bounding box: 65×49×44 Å

pLDDT: mean 77.16, std 18.36, range [22.88, 97.81]

InterPro domains:
  IPR004263 Exostosin-like [PTHR11062] (4-88)
  IPR040911 Exostosin, GT47 domain [PF03016] (2-88)